Protein AF-A0A4R4L2J6-F1 (afdb_monomer_lite)

Foldseek 3Di:
DDDDDDDDDDDDDDDDDDDDDDDDDDDDDDDDDDDDDPDPDDDCVVVLVVVLVVVLVVCQVQLQQDPDLVSLLVVCVVVVQFQVNVVSSVANTSSRSSVVSNVPHHHDHDDPPPDPPPPPDPVVVVVVVCCVVCVVVVVCVVCVVVPDDPVSVVVVVVVVVVLVVLVVVLVVVLVVCVVVVNNVVSVVSNVVSVVVVCVVVVVVVVVVVVVPD

Radius of gyration: 37.04 Å; chains: 1; bounding box: 71×70×112 Å

Sequence (213 aa):
MTASTQSTMPGTAPESLPEPATETRPTATRPDAVPDAPAPDPEPESSTAGDIEALRERMADLCASAVDPLEVTAGLEAEGINDEAARKYGHPDVFALAEDLYARTPRRPRPPGATAVPWQAVPWRHLLRGVLFGMPGLCYIVGAPMLHGRADNVLLVFSLLLSWMMSQGTAYLGYVWLGFGNRTAASRVLRYGLAAGLLVVVPVTVAAGVASG

Structure (mmCIF, N/CA/C/O backbone):
data_AF-A0A4R4L2J6-F1
#
_entry.id   AF-A0A4R4L2J6-F1
#
loop_
_atom_site.group_PDB
_atom_site.id
_atom_site.type_symbol
_atom_site.label_atom_id
_atom_site.label_alt_id
_atom_site.label_comp_id
_atom_site.label_asym_id
_atom_site.label_entity_id
_atom_site.label_seq_id
_atom_site.pdbx_PDB_ins_code
_atom_site.Cartn_x
_atom_site.Cartn_y
_atom_site.Cartn_z
_atom_site.occupancy
_atom_site.B_iso_or_equiv
_atom_site.auth_seq_id
_atom_site.auth_comp_id
_atom_site.auth_asym_id
_atom_site.auth_atom_id
_atom_site.pdbx_PDB_model_num
ATOM 1 N N . MET A 1 1 ? -17.461 -52.187 -14.411 1.00 45.25 1 MET A N 1
ATOM 2 C CA . MET A 1 1 ? -17.225 -53.101 -13.277 1.00 45.25 1 MET A CA 1
ATOM 3 C C . MET A 1 1 ? -16.055 -52.534 -12.485 1.00 45.25 1 MET A C 1
ATOM 5 O O . MET A 1 1 ? -14.917 -52.863 -12.767 1.00 45.25 1 MET A O 1
ATOM 9 N N . THR A 1 2 ? -16.333 -51.595 -11.584 1.00 44.94 2 THR A N 1
ATOM 10 C CA . THR A 1 2 ? -15.386 -51.047 -10.601 1.00 44.94 2 THR A CA 1
ATOM 11 C C . THR A 1 2 ? -16.224 -50.653 -9.390 1.00 44.94 2 THR A C 1
ATOM 13 O O . THR A 1 2 ? -17.248 -49.986 -9.524 1.00 44.94 2 THR A O 1
ATOM 16 N N . ALA A 1 3 ? -15.863 -51.231 -8.250 1.00 42.31 3 ALA A N 1
ATOM 17 C CA . ALA A 1 3 ? -16.681 -51.329 -7.055 1.00 42.31 3 ALA A CA 1
ATOM 18 C C . ALA A 1 3 ? -16.604 -50.072 -6.180 1.00 42.31 3 ALA A C 1
ATOM 20 O O . ALA A 1 3 ? -15.553 -49.448 -6.049 1.00 42.31 3 ALA A O 1
ATOM 21 N N . SER A 1 4 ? -17.745 -49.766 -5.565 1.00 45.56 4 SER A N 1
ATOM 22 C CA . SER A 1 4 ? -17.920 -48.893 -4.410 1.00 45.56 4 SER A CA 1
ATOM 23 C C . SER A 1 4 ? -17.098 -49.367 -3.212 1.00 45.56 4 SER A C 1
ATOM 25 O O . SER A 1 4 ? -17.144 -50.550 -2.881 1.00 45.56 4 SER A O 1
ATOM 27 N N . THR A 1 5 ? -16.497 -48.431 -2.478 1.00 51.41 5 THR A N 1
ATOM 28 C CA . THR A 1 5 ? -16.201 -48.627 -1.052 1.00 51.41 5 THR A CA 1
ATOM 29 C C . THR A 1 5 ? -16.681 -47.398 -0.293 1.00 51.41 5 THR A C 1
ATOM 31 O O . THR A 1 5 ? -16.040 -46.351 -0.275 1.00 51.41 5 THR A O 1
ATOM 34 N N . GLN A 1 6 ? -17.872 -47.537 0.280 1.00 45.78 6 GLN A N 1
ATOM 35 C CA . GLN A 1 6 ? -18.498 -46.608 1.207 1.00 45.78 6 GLN A CA 1
ATOM 36 C C . GLN A 1 6 ? -18.032 -47.025 2.609 1.00 45.78 6 GLN A C 1
ATOM 38 O O . GLN A 1 6 ? -18.273 -48.158 3.020 1.00 45.78 6 GLN A O 1
ATOM 43 N N . SER A 1 7 ? -17.297 -46.156 3.304 1.00 50.56 7 SER A N 1
ATOM 44 C CA . SER A 1 7 ? -16.847 -46.414 4.675 1.00 50.56 7 SER A CA 1
ATOM 45 C C . SER A 1 7 ? -17.904 -45.900 5.649 1.00 50.56 7 SER A C 1
ATOM 47 O O . SER A 1 7 ? -18.044 -44.697 5.864 1.00 50.56 7 SER A O 1
ATOM 49 N N . THR A 1 8 ? -18.687 -46.837 6.173 1.00 44.34 8 THR A N 1
ATOM 50 C CA . THR A 1 8 ? -19.622 -46.685 7.290 1.00 44.34 8 THR A CA 1
ATOM 51 C C . THR A 1 8 ? -18.905 -47.087 8.568 1.00 44.34 8 THR A C 1
ATOM 53 O O . THR A 1 8 ? -18.359 -48.182 8.607 1.00 44.34 8 THR A O 1
ATOM 56 N N . MET A 1 9 ? -18.964 -46.259 9.611 1.00 49.22 9 MET A N 1
ATOM 57 C CA . MET A 1 9 ? -18.795 -46.660 11.014 1.00 49.22 9 MET A CA 1
ATOM 58 C C . MET A 1 9 ? -19.391 -45.567 11.929 1.00 49.22 9 MET A C 1
ATOM 60 O O . MET A 1 9 ? -19.601 -44.447 11.464 1.00 49.22 9 MET A O 1
ATOM 64 N N . PRO A 1 10 ? -19.803 -45.901 13.164 1.00 48.97 10 PRO A N 1
ATOM 65 C CA . PRO A 1 10 ? -21.210 -45.865 13.549 1.00 48.97 10 PRO A CA 1
ATOM 66 C C . PRO A 1 10 ? -21.555 -44.734 14.521 1.00 48.97 10 PRO A C 1
ATOM 68 O O . PRO A 1 10 ? -20.694 -44.155 15.179 1.00 48.97 10 PRO A O 1
ATOM 71 N N . GLY A 1 11 ? -22.856 -44.458 14.617 1.00 41.62 11 GLY A N 1
ATOM 72 C CA . GLY A 1 11 ? -23.416 -43.572 15.623 1.00 41.62 11 GLY A CA 1
ATOM 73 C C . GLY A 1 11 ? -23.335 -44.148 17.033 1.00 41.62 11 GLY A C 1
ATOM 74 O O . GLY A 1 11 ? -23.512 -45.347 17.240 1.00 41.62 11 GLY A O 1
ATOM 75 N N . THR A 1 12 ? -23.175 -43.241 17.990 1.00 44.66 12 THR A N 1
ATOM 76 C CA . THR A 1 12 ? -23.574 -43.449 19.379 1.00 44.66 12 THR A CA 1
ATOM 77 C C . THR A 1 12 ? -24.407 -42.236 19.776 1.00 44.66 12 THR A C 1
ATOM 79 O O . THR A 1 12 ? -23.936 -41.100 19.756 1.00 44.66 12 THR A O 1
ATOM 82 N N . ALA A 1 13 ? -25.689 -42.499 20.009 1.00 49.62 13 ALA A N 1
ATOM 83 C CA . ALA A 1 13 ? -26.706 -41.561 20.460 1.00 49.62 13 ALA A CA 1
ATOM 84 C C . ALA A 1 13 ? -26.440 -41.111 21.919 1.00 49.62 13 ALA A C 1
ATOM 86 O O . ALA A 1 13 ? -25.643 -41.749 22.610 1.00 49.62 13 ALA A O 1
ATOM 87 N N . PRO A 1 14 ? -27.075 -40.020 22.388 1.00 47.50 14 PRO A N 1
ATOM 88 C CA . PRO A 1 14 ? -26.774 -39.397 23.671 1.00 47.50 14 PRO A CA 1
ATOM 89 C C . PRO A 1 14 ? -27.367 -40.200 24.833 1.00 47.50 14 PRO A C 1
ATOM 91 O O . PRO A 1 14 ? -28.533 -40.593 24.800 1.00 47.50 14 PRO A O 1
ATOM 94 N N . GLU A 1 15 ? -26.566 -40.418 25.873 1.00 43.00 15 GLU A N 1
ATOM 95 C CA . GLU A 1 15 ? -27.021 -41.020 27.123 1.00 43.00 15 GLU A CA 1
ATOM 96 C C . GLU A 1 15 ? -27.790 -39.972 27.934 1.00 43.00 15 GLU A C 1
ATOM 98 O O . GLU A 1 15 ? -27.238 -39.009 28.464 1.00 43.00 15 GLU A O 1
ATOM 103 N N . SER A 1 16 ? -29.105 -40.143 27.950 1.00 45.81 16 SER A N 1
ATOM 104 C CA . SER A 1 16 ? -30.061 -39.417 28.773 1.00 45.81 16 SER A CA 1
ATOM 105 C C . SER A 1 16 ? -30.558 -40.307 29.911 1.00 45.81 16 SER A C 1
ATOM 107 O O . SER A 1 16 ? -30.848 -41.474 29.644 1.00 45.81 16 SER A O 1
ATOM 109 N N . LEU A 1 17 ? -30.791 -39.676 31.078 1.00 45.62 17 LEU A N 1
ATOM 110 C CA . LEU A 1 17 ? -31.629 -40.042 32.250 1.00 45.62 17 LEU A CA 1
ATOM 111 C C . LEU A 1 17 ? -30.823 -40.283 33.548 1.00 45.62 17 LEU A C 1
ATOM 113 O O . LEU A 1 17 ? -29.724 -40.820 33.464 1.00 45.62 17 LEU A O 1
ATOM 117 N N . PRO A 1 18 ? -31.386 -40.060 34.759 1.00 49.03 18 PRO A N 1
ATOM 118 C CA . PRO A 1 18 ? -32.531 -39.218 35.153 1.00 49.03 18 PRO A CA 1
ATOM 119 C C . PRO A 1 18 ? -32.265 -38.336 36.410 1.00 49.03 18 PRO A C 1
ATOM 121 O O . PRO A 1 18 ? -31.582 -38.748 37.343 1.00 49.03 18 PRO A O 1
ATOM 124 N N . GLU A 1 19 ? -32.906 -37.164 36.505 1.00 53.25 19 GLU A N 1
ATOM 125 C CA . GLU A 1 19 ? -33.389 -36.658 37.809 1.00 53.25 19 GLU A CA 1
ATOM 126 C C . GLU A 1 19 ? -34.595 -37.517 38.219 1.00 53.25 19 GLU A C 1
ATOM 128 O O . GLU A 1 19 ? -35.425 -37.810 37.348 1.00 53.25 19 GLU A O 1
ATOM 133 N N . PRO A 1 20 ? -34.730 -37.958 39.489 1.00 47.00 20 PRO A N 1
ATOM 134 C CA . PRO A 1 20 ? -35.387 -37.094 40.482 1.00 47.00 20 PRO A CA 1
ATOM 135 C C . PRO A 1 20 ? -35.020 -37.374 41.958 1.00 47.00 20 PRO A C 1
ATOM 137 O O . PRO A 1 20 ? -34.787 -38.511 42.351 1.00 47.00 20 PRO A O 1
ATOM 140 N N . ALA A 1 21 ? -35.121 -36.357 42.815 1.00 42.22 21 ALA A N 1
ATOM 141 C CA . ALA A 1 21 ? -35.698 -36.515 44.157 1.00 42.22 21 ALA A CA 1
ATOM 142 C C . ALA A 1 21 ? -35.959 -35.138 44.774 1.00 42.22 21 ALA A C 1
ATOM 144 O O . ALA A 1 21 ? -35.104 -34.517 45.399 1.00 42.22 21 ALA A O 1
ATOM 145 N N . THR A 1 22 ? -37.189 -34.666 44.594 1.00 43.75 22 THR A N 1
ATOM 146 C CA . THR A 1 22 ? -37.800 -33.676 45.473 1.00 43.75 22 THR A CA 1
ATOM 147 C C . THR A 1 22 ? -37.902 -34.291 46.867 1.00 43.75 22 THR A C 1
ATOM 149 O O . THR A 1 22 ? -38.782 -35.115 47.101 1.00 43.75 22 THR A O 1
ATOM 152 N N . GLU A 1 23 ? -37.027 -33.898 47.791 1.00 41.41 23 GLU A N 1
ATOM 153 C CA . GLU A 1 23 ? -37.173 -34.248 49.203 1.00 41.41 23 GLU A CA 1
ATOM 154 C C . GLU A 1 23 ? -37.460 -32.998 50.044 1.00 41.41 23 GLU A C 1
ATOM 156 O O . GLU A 1 23 ? -36.618 -32.158 50.342 1.00 41.41 23 GLU A O 1
ATOM 161 N N . THR A 1 24 ? -38.756 -32.872 50.309 1.00 40.44 24 THR A N 1
ATOM 162 C CA . THR A 1 24 ? -39.444 -32.334 51.482 1.00 40.44 24 THR A CA 1
ATOM 163 C C . THR A 1 24 ? -38.608 -31.635 52.563 1.00 40.44 24 THR A C 1
ATOM 165 O O . THR A 1 24 ? -37.859 -32.240 53.321 1.00 40.44 24 THR A O 1
ATOM 168 N N . ARG A 1 25 ? -38.904 -30.343 52.731 1.00 39.41 25 ARG A N 1
ATOM 169 C CA . ARG A 1 25 ? -38.651 -29.512 53.917 1.00 39.41 25 ARG A CA 1
ATOM 170 C C . ARG A 1 25 ? -39.209 -30.149 55.205 1.00 39.41 25 ARG A C 1
ATOM 172 O O . ARG A 1 25 ? -40.392 -30.490 55.231 1.00 39.41 25 ARG A O 1
ATOM 179 N N . PRO A 1 26 ? -38.452 -30.091 56.314 1.00 45.19 26 PRO A N 1
ATOM 180 C CA . PRO A 1 26 ? -39.039 -29.784 57.618 1.00 45.19 26 PRO A CA 1
ATOM 181 C C . PRO A 1 26 ? -38.509 -28.451 58.163 1.00 45.19 26 PRO A C 1
ATOM 183 O O . PRO A 1 26 ? -37.310 -28.216 58.284 1.00 45.19 26 PRO A O 1
ATOM 186 N N . THR A 1 27 ? -39.445 -27.572 58.508 1.00 42.84 27 THR A N 1
ATOM 187 C CA . THR A 1 27 ? -39.232 -26.373 59.321 1.00 42.84 27 THR A CA 1
ATOM 188 C C . THR A 1 27 ? -38.876 -26.786 60.748 1.00 42.84 27 THR A C 1
ATOM 190 O O . THR A 1 27 ? -39.695 -27.428 61.400 1.00 42.84 27 THR A O 1
ATOM 193 N N . ALA A 1 28 ? -37.718 -26.365 61.262 1.00 41.25 28 ALA A N 1
ATOM 194 C CA . ALA A 1 28 ? -37.475 -26.301 62.703 1.00 41.25 28 ALA A CA 1
ATOM 195 C C . ALA A 1 28 ? -36.404 -25.254 63.067 1.00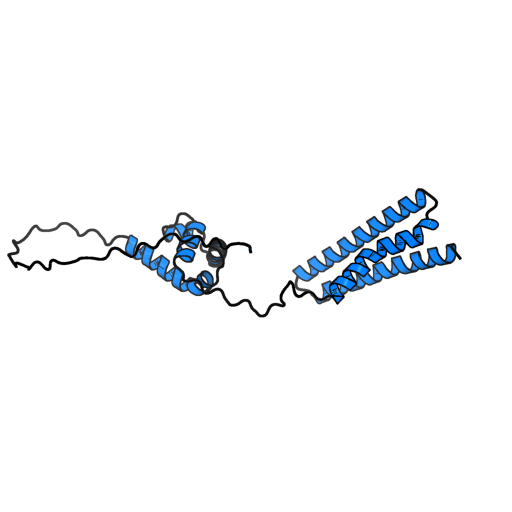 41.25 28 ALA A C 1
ATOM 197 O O . ALA A 1 28 ? -35.227 -25.403 62.766 1.00 41.25 28 ALA A O 1
ATOM 198 N N . THR A 1 29 ? -36.890 -24.210 63.740 1.00 36.19 29 THR A N 1
ATOM 199 C CA . THR A 1 29 ? -36.307 -23.548 64.918 1.00 36.19 29 THR A CA 1
ATOM 200 C C . THR A 1 29 ? -34.930 -22.885 64.804 1.00 36.19 29 THR A C 1
ATOM 202 O O . THR A 1 29 ? -33.884 -23.508 64.928 1.00 36.19 29 THR A O 1
ATOM 205 N N . ARG A 1 30 ? -34.985 -21.551 64.723 1.00 40.53 30 ARG A N 1
ATOM 206 C CA . ARG A 1 30 ? -33.941 -20.588 65.098 1.00 40.53 30 ARG A CA 1
ATOM 207 C C . ARG A 1 30 ? -33.618 -20.694 66.600 1.00 40.53 30 ARG A C 1
ATOM 209 O O . ARG A 1 30 ? -34.544 -20.557 67.399 1.00 40.53 30 ARG A O 1
ATOM 216 N N . PRO A 1 31 ? -32.342 -20.836 66.989 1.00 53.16 31 PRO A N 1
ATOM 217 C CA . PRO A 1 31 ? -31.838 -20.357 68.268 1.00 53.16 31 PRO A CA 1
ATOM 218 C C . PRO A 1 31 ? -31.151 -19.001 68.071 1.00 53.16 31 PRO A C 1
ATOM 220 O O . PRO A 1 31 ? -30.439 -18.774 67.092 1.00 53.16 31 PRO A O 1
ATOM 223 N N . ASP A 1 32 ? -31.410 -18.091 68.997 1.00 41.31 32 ASP A N 1
ATOM 224 C CA . ASP A 1 32 ? -30.931 -16.719 68.978 1.00 41.31 32 ASP A CA 1
ATOM 225 C C . ASP A 1 32 ? -29.421 -16.570 69.249 1.00 41.31 32 ASP A C 1
ATOM 227 O O . ASP A 1 32 ? -28.843 -17.257 70.085 1.00 41.31 32 ASP A O 1
ATOM 231 N N . ALA A 1 33 ? -28.858 -15.572 68.557 1.00 40.00 33 ALA A N 1
ATOM 232 C CA . ALA A 1 33 ? -27.775 -14.664 68.946 1.00 40.00 33 ALA A CA 1
ATOM 233 C C . ALA A 1 33 ? -26.355 -15.210 69.227 1.00 40.00 33 ALA A C 1
ATOM 235 O O . ALA A 1 33 ? -26.023 -15.626 70.333 1.00 40.00 33 ALA A O 1
ATOM 236 N N . VAL A 1 34 ? -25.455 -14.952 68.268 1.00 50.41 34 VAL A N 1
ATOM 237 C CA . VAL A 1 34 ? -24.102 -14.442 68.558 1.00 50.41 34 VAL A CA 1
ATOM 238 C C . VAL A 1 34 ? -24.030 -13.013 67.991 1.00 50.41 34 VAL A C 1
ATOM 240 O O . VAL A 1 34 ? -24.344 -12.839 66.811 1.00 50.41 34 VAL A O 1
ATOM 243 N N . PRO A 1 35 ? -23.693 -11.983 68.789 1.00 54.50 35 PRO A N 1
ATOM 244 C CA . PRO A 1 35 ? -23.537 -10.618 68.299 1.00 54.50 35 PRO A CA 1
ATOM 245 C C . PRO A 1 35 ? -22.208 -10.432 67.556 1.00 54.50 35 PRO A C 1
ATOM 247 O O . PRO A 1 35 ? -21.157 -10.814 68.062 1.00 54.50 35 PRO A O 1
ATOM 250 N N . ASP A 1 36 ? -22.305 -9.765 66.407 1.00 54.66 36 ASP A N 1
ATOM 251 C CA . ASP A 1 36 ? -21.287 -8.897 65.804 1.00 54.66 36 ASP A CA 1
ATOM 252 C C . ASP A 1 36 ? -19.968 -9.553 65.346 1.00 54.66 36 ASP A C 1
ATOM 254 O O . ASP A 1 36 ? -18.911 -9.428 65.962 1.00 54.66 36 ASP A O 1
ATOM 258 N N . ALA A 1 37 ? -20.024 -10.203 64.181 1.00 52.28 37 ALA A N 1
ATOM 259 C CA . ALA A 1 37 ? -18.889 -10.216 63.264 1.00 52.28 37 ALA A CA 1
ATOM 260 C C . ALA A 1 37 ? -19.205 -9.208 62.144 1.00 52.28 37 ALA A C 1
ATOM 262 O O . ALA A 1 37 ? -20.280 -9.323 61.545 1.00 52.28 37 ALA A O 1
ATOM 263 N N . PRO A 1 38 ? -18.329 -8.227 61.854 1.00 57.09 38 PRO A N 1
ATOM 264 C CA . PRO A 1 38 ? -18.535 -7.335 60.724 1.00 57.09 38 PRO A CA 1
ATOM 265 C C . PRO A 1 38 ? -18.651 -8.175 59.451 1.00 57.09 38 PRO A C 1
ATOM 267 O O . PRO A 1 38 ? -17.827 -9.058 59.197 1.00 57.09 38 PRO A O 1
ATOM 270 N N . ALA A 1 39 ? -19.718 -7.934 58.690 1.00 59.53 39 ALA A N 1
ATOM 271 C CA . ALA A 1 39 ? -19.896 -8.532 57.379 1.00 59.53 39 ALA A CA 1
ATOM 272 C C . ALA A 1 39 ? -18.650 -8.228 56.525 1.00 59.53 39 ALA A C 1
ATOM 274 O O . ALA A 1 39 ? -18.169 -7.094 56.574 1.00 59.53 39 ALA A O 1
ATOM 275 N N . PRO A 1 40 ? -18.107 -9.203 55.775 1.00 61.50 40 PRO A N 1
ATOM 276 C CA . PRO A 1 40 ? -17.066 -8.907 54.803 1.00 61.50 40 PRO A CA 1
ATOM 277 C C . PRO A 1 40 ? -17.605 -7.855 53.829 1.00 61.50 40 PRO A C 1
ATOM 279 O O . PRO A 1 40 ? -18.729 -7.983 53.334 1.00 61.50 40 PRO A O 1
ATOM 282 N N . ASP A 1 41 ? -16.824 -6.795 53.614 1.00 59.28 41 ASP A N 1
ATOM 283 C CA . ASP A 1 41 ? -17.130 -5.763 52.627 1.00 59.28 41 ASP A CA 1
ATOM 284 C C . ASP A 1 41 ? -17.434 -6.421 51.266 1.00 59.28 41 ASP A C 1
ATOM 286 O O . ASP A 1 41 ? -16.785 -7.411 50.913 1.00 59.28 41 ASP A O 1
ATOM 290 N N . PRO A 1 42 ? -18.413 -5.914 50.492 1.00 57.59 42 PRO A N 1
ATOM 291 C CA . PRO A 1 42 ? -18.697 -6.441 49.165 1.00 57.59 42 PRO A CA 1
ATOM 292 C C . PRO A 1 42 ? -17.427 -6.391 48.310 1.00 57.59 42 PRO A C 1
ATOM 294 O O . PRO A 1 42 ? -16.792 -5.348 48.155 1.00 57.59 42 PRO A O 1
ATOM 297 N N . GLU A 1 43 ? -17.053 -7.556 47.795 1.00 54.94 43 GLU A N 1
ATOM 298 C CA . GLU A 1 43 ? -15.791 -7.800 47.111 1.00 54.94 43 GLU A CA 1
ATOM 299 C C . GLU A 1 43 ? -15.604 -6.898 45.864 1.00 54.94 43 GLU A C 1
ATOM 301 O O . GLU A 1 43 ? -16.555 -6.686 45.095 1.00 54.94 43 GLU A O 1
ATOM 306 N N . PRO A 1 44 ? -14.371 -6.415 45.598 1.00 60.16 44 PRO A N 1
ATOM 307 C CA . PRO A 1 44 ? -14.024 -5.570 44.441 1.00 60.16 44 PRO A CA 1
ATOM 308 C C . PRO A 1 44 ? -14.195 -6.258 43.069 1.00 60.16 44 PRO A C 1
ATOM 310 O O . PRO A 1 44 ? -14.082 -5.620 42.018 1.00 60.16 44 PRO A O 1
ATOM 313 N N . GLU A 1 45 ? -14.485 -7.559 43.055 1.00 60.69 45 GLU A N 1
ATOM 314 C CA . GLU A 1 45 ? -14.769 -8.330 41.841 1.00 60.69 45 GLU A CA 1
ATOM 315 C C . GLU A 1 45 ? -16.030 -7.817 41.128 1.00 60.69 45 GLU A C 1
ATOM 317 O O . GLU A 1 45 ? -16.071 -7.725 39.900 1.00 60.69 45 GLU A O 1
ATOM 322 N N . SER A 1 46 ? -17.042 -7.405 41.900 1.00 67.12 46 SER A N 1
ATOM 323 C CA . SER A 1 46 ? -18.324 -6.937 41.362 1.00 67.12 46 SER A CA 1
ATOM 324 C C . SER A 1 46 ? -18.218 -5.597 40.625 1.00 67.12 46 SER A C 1
ATOM 326 O O . SER A 1 46 ? -18.869 -5.411 39.595 1.00 67.12 46 SER A O 1
ATOM 328 N N . SER A 1 47 ? -17.367 -4.681 41.101 1.00 76.56 47 SER A N 1
ATOM 329 C CA . SER A 1 47 ? -17.149 -3.379 40.460 1.00 76.56 47 SER A CA 1
ATOM 330 C C . SER A 1 47 ? -16.325 -3.509 39.185 1.00 76.56 47 SER A C 1
ATOM 332 O O . SER A 1 47 ? -16.705 -2.965 38.154 1.00 76.56 47 SER A O 1
ATOM 334 N N . THR A 1 48 ? -15.250 -4.301 39.223 1.00 81.88 48 THR A N 1
ATOM 335 C CA . THR A 1 48 ? -14.355 -4.490 38.071 1.00 81.88 48 THR A CA 1
ATOM 336 C C . THR A 1 48 ? -15.081 -5.183 36.918 1.00 81.88 48 THR A C 1
ATOM 338 O O . THR A 1 48 ? -14.974 -4.763 35.767 1.00 81.88 48 THR A O 1
ATOM 341 N N . ALA A 1 49 ? -15.892 -6.204 37.219 1.00 81.12 49 ALA A N 1
ATOM 342 C CA . ALA A 1 49 ? -16.731 -6.860 36.221 1.00 81.12 49 ALA A CA 1
ATOM 343 C C . ALA A 1 49 ? -17.746 -5.891 35.584 1.00 81.12 49 ALA A C 1
ATOM 345 O O . ALA A 1 49 ? -17.974 -5.951 34.375 1.00 81.12 49 ALA A O 1
ATOM 346 N N . GLY A 1 50 ? -18.321 -4.977 36.376 1.00 85.06 50 GLY A N 1
ATOM 347 C CA . GLY A 1 50 ? -19.203 -3.917 35.880 1.00 85.06 50 GLY A CA 1
ATOM 348 C C . GLY A 1 50 ? -18.484 -2.911 34.975 1.00 85.06 50 GLY A C 1
ATOM 349 O O . GLY A 1 50 ? -19.012 -2.544 33.926 1.00 85.06 50 GLY A O 1
ATOM 350 N N . ASP A 1 51 ? -17.260 -2.523 35.331 1.00 90.25 51 ASP A N 1
ATOM 351 C CA . ASP A 1 51 ? -16.443 -1.587 34.552 1.00 90.25 51 ASP A CA 1
ATOM 352 C C . ASP A 1 51 ? -16.016 -2.176 33.196 1.00 90.25 51 ASP A C 1
ATOM 354 O O . ASP A 1 51 ? -16.033 -1.475 32.180 1.00 90.25 51 ASP A O 1
ATOM 358 N N . ILE A 1 52 ? -15.681 -3.473 33.151 1.00 91.88 52 ILE A N 1
ATOM 359 C CA . ILE A 1 52 ? -15.380 -4.187 31.897 1.00 91.88 52 ILE A CA 1
ATOM 360 C C . ILE A 1 52 ? -16.624 -4.262 31.012 1.00 91.88 52 ILE A C 1
ATOM 362 O O . ILE A 1 52 ? -16.536 -4.059 29.803 1.00 91.88 52 ILE A O 1
ATOM 366 N N . GLU A 1 53 ? -17.789 -4.543 31.590 1.00 92.06 53 GLU A N 1
ATOM 367 C CA . GLU A 1 53 ? -19.037 -4.637 30.835 1.00 92.06 53 GLU A CA 1
ATOM 368 C C . GLU A 1 53 ? -19.443 -3.276 30.244 1.00 92.06 53 GLU A C 1
ATOM 370 O O . GLU A 1 53 ? -19.796 -3.197 29.066 1.00 92.06 53 GLU A O 1
ATOM 375 N N . ALA A 1 54 ? -19.280 -2.190 31.004 1.00 92.00 54 ALA A N 1
ATOM 376 C CA . ALA A 1 54 ? -19.475 -0.829 30.506 1.00 92.00 54 ALA A CA 1
ATOM 377 C C . ALA A 1 54 ? -18.483 -0.473 29.382 1.00 92.00 54 ALA A C 1
ATOM 379 O O . ALA A 1 54 ? -18.858 0.146 28.380 1.00 92.00 54 ALA A O 1
ATOM 380 N N . LEU A 1 55 ? -17.217 -0.892 29.507 1.00 93.56 55 LEU A N 1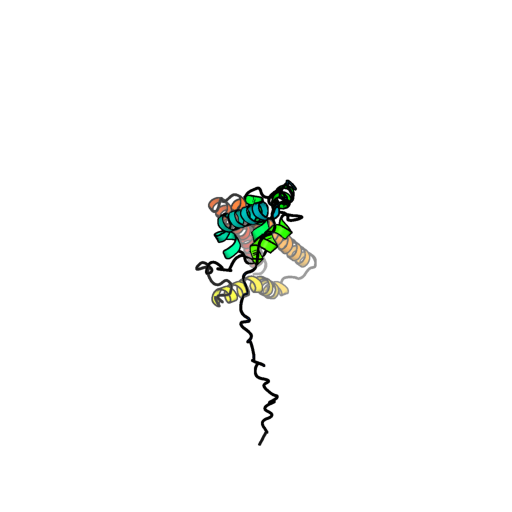
ATOM 381 C CA . LEU A 1 55 ? -16.220 -0.728 28.448 1.00 93.56 55 LEU A CA 1
ATOM 382 C C . LEU A 1 55 ? -16.600 -1.525 27.191 1.00 93.56 55 LEU A C 1
ATOM 384 O O . LEU A 1 55 ? -16.501 -1.006 26.077 1.00 93.56 55 LEU A O 1
ATOM 388 N N . ARG A 1 56 ? -17.077 -2.760 27.365 1.00 93.44 56 ARG A N 1
ATOM 389 C CA . ARG A 1 56 ? -17.540 -3.625 26.277 1.00 93.44 56 ARG A CA 1
ATOM 390 C C . ARG A 1 56 ? -18.714 -3.006 25.533 1.00 93.44 56 ARG A C 1
ATOM 392 O O . ARG A 1 56 ? -18.727 -3.049 24.308 1.00 93.44 56 ARG A O 1
ATOM 399 N N . GLU A 1 57 ? -19.672 -2.413 26.241 1.00 93.38 57 GLU A N 1
ATOM 400 C CA . GLU A 1 57 ? -20.803 -1.716 25.623 1.00 93.38 57 GLU A CA 1
ATOM 401 C C . GLU A 1 57 ? -20.336 -0.486 24.830 1.00 93.38 57 GLU A C 1
ATOM 403 O O . GLU A 1 57 ? -20.719 -0.312 23.673 1.00 93.38 57 GLU A O 1
ATOM 408 N N . ARG A 1 58 ? -19.423 0.317 25.396 1.00 93.62 58 ARG A N 1
ATOM 409 C CA . ARG A 1 58 ? -18.837 1.486 24.717 1.00 93.62 58 ARG A CA 1
ATOM 410 C C . ARG A 1 58 ? -18.065 1.108 23.449 1.00 93.62 58 ARG A C 1
ATOM 412 O O . ARG A 1 58 ? -18.105 1.846 22.468 1.00 93.62 58 ARG A O 1
ATOM 419 N N . MET A 1 59 ? -17.363 -0.024 23.467 1.00 93.50 59 MET A N 1
ATOM 420 C CA . MET A 1 59 ? -16.545 -0.510 22.349 1.00 93.50 59 MET A CA 1
ATOM 421 C C . MET A 1 59 ? -17.247 -1.579 21.499 1.00 93.50 59 MET A C 1
ATOM 423 O O . MET A 1 59 ? -16.597 -2.202 20.656 1.00 93.50 59 MET A O 1
ATOM 427 N N . ALA A 1 60 ? -18.554 -1.795 21.687 1.00 91.44 60 ALA A N 1
ATOM 428 C CA . ALA A 1 60 ? -19.283 -2.921 21.102 1.00 91.44 60 ALA A CA 1
ATOM 429 C C . ALA A 1 60 ? -19.208 -2.943 19.572 1.00 91.44 60 ALA A C 1
ATOM 431 O O . ALA A 1 60 ? -18.974 -3.999 18.988 1.00 91.44 60 ALA A O 1
ATOM 432 N N . ASP A 1 61 ? -19.351 -1.786 18.922 1.00 91.75 61 ASP A N 1
ATOM 433 C CA . ASP A 1 61 ? -19.288 -1.682 17.461 1.00 91.75 61 ASP A CA 1
ATOM 434 C C . ASP A 1 61 ? -17.899 -2.047 16.921 1.00 91.75 61 ASP A C 1
ATOM 436 O O . ASP A 1 61 ? -17.786 -2.793 15.944 1.00 91.75 61 ASP A O 1
ATOM 440 N N . LEU A 1 62 ? -16.839 -1.566 17.581 1.00 92.75 62 LEU A N 1
ATOM 441 C CA . LEU A 1 62 ? -15.461 -1.872 17.209 1.00 92.75 62 LEU A CA 1
ATOM 442 C C . LEU A 1 62 ? -15.177 -3.362 17.409 1.00 92.75 62 LEU A C 1
ATOM 444 O O . LEU A 1 62 ? -14.807 -4.037 16.451 1.00 92.75 62 LEU A O 1
ATOM 448 N N . CYS A 1 63 ? -15.455 -3.892 18.603 1.00 94.00 63 CYS A N 1
ATOM 449 C CA . CYS A 1 63 ? -15.232 -5.298 18.943 1.00 94.00 63 CYS A CA 1
ATOM 450 C C . CYS A 1 63 ? -16.055 -6.254 18.065 1.00 94.00 63 CYS A C 1
ATOM 452 O O . CYS A 1 63 ? -15.572 -7.319 17.693 1.00 94.00 63 CYS A O 1
ATOM 454 N N . ALA A 1 64 ? -17.285 -5.884 17.696 1.00 93.62 64 ALA A N 1
ATOM 455 C CA . ALA A 1 64 ? -18.125 -6.699 16.823 1.00 93.62 64 ALA A CA 1
ATOM 456 C C . ALA A 1 64 ? -17.621 -6.718 15.372 1.00 93.62 64 ALA A C 1
ATOM 458 O O . ALA A 1 64 ? -17.834 -7.712 14.672 1.00 93.62 64 ALA A O 1
ATOM 459 N N . SER A 1 65 ? -16.985 -5.634 14.917 1.00 92.25 65 SER A N 1
ATOM 460 C CA . SER A 1 65 ? -16.430 -5.523 13.565 1.00 92.25 65 SER A CA 1
ATOM 461 C C . SER A 1 65 ? -15.011 -6.076 13.425 1.00 92.25 65 SER A C 1
ATOM 463 O O . SER A 1 65 ? -14.634 -6.440 12.310 1.00 92.25 65 SER A O 1
ATOM 465 N N . ALA A 1 66 ? -14.269 -6.144 14.534 1.00 93.19 66 ALA A N 1
ATOM 466 C CA . ALA A 1 66 ? -12.872 -6.541 14.569 1.00 93.19 66 ALA A CA 1
ATOM 467 C C . ALA A 1 66 ? -12.675 -7.971 14.058 1.00 93.19 66 ALA A C 1
ATOM 469 O O . ALA A 1 66 ? -13.413 -8.898 14.414 1.00 93.19 66 ALA A O 1
ATOM 470 N N . VAL A 1 67 ? -11.658 -8.152 13.222 1.00 92.69 67 VAL A N 1
ATOM 471 C CA . VAL A 1 67 ? -11.288 -9.462 12.677 1.00 92.69 67 VAL A CA 1
ATOM 472 C C . VAL A 1 67 ? -10.386 -10.211 13.653 1.00 92.69 67 VAL A C 1
ATOM 474 O O . VAL A 1 67 ? -10.500 -11.433 13.768 1.00 92.69 67 VAL A O 1
ATOM 477 N N . ASP A 1 68 ? -9.564 -9.489 14.411 1.00 93.81 68 ASP A N 1
ATOM 478 C CA . ASP A 1 68 ? -8.619 -10.039 15.377 1.00 93.81 68 ASP A CA 1
ATOM 479 C C . ASP A 1 68 ? -8.518 -9.179 16.659 1.00 93.81 68 ASP A C 1
ATOM 481 O O . ASP A 1 68 ? -8.943 -8.020 16.665 1.00 93.81 68 ASP A O 1
ATOM 485 N N . PRO A 1 69 ? -7.970 -9.726 17.762 1.00 95.25 69 PRO A N 1
ATOM 486 C CA . PRO A 1 69 ? -7.793 -8.980 19.008 1.00 95.25 69 PRO A CA 1
ATOM 487 C C . PRO A 1 69 ? -6.855 -7.769 18.906 1.00 95.25 69 PRO A C 1
ATOM 489 O O . PRO A 1 69 ? -7.028 -6.820 19.662 1.00 95.25 69 PRO A O 1
ATOM 492 N N . LEU A 1 70 ? -5.887 -7.751 17.983 1.00 96.69 70 LEU A N 1
ATOM 493 C CA . LEU A 1 70 ? -4.961 -6.621 17.834 1.00 96.69 70 LEU A CA 1
ATOM 494 C C . LEU A 1 70 ? -5.668 -5.390 17.258 1.00 96.69 70 LEU A C 1
ATOM 496 O O . LEU A 1 70 ? -5.324 -4.266 17.617 1.00 96.69 70 LEU A O 1
ATOM 500 N N . GLU A 1 71 ? -6.690 -5.575 16.420 1.00 95.94 71 GLU A N 1
ATOM 501 C CA . GLU A 1 71 ? -7.578 -4.480 16.011 1.00 95.94 71 GLU A CA 1
ATOM 502 C C . GLU A 1 71 ? -8.335 -3.888 17.212 1.00 95.94 71 GLU A C 1
ATOM 504 O O . GLU A 1 71 ? -8.509 -2.669 17.294 1.00 95.94 71 GLU A O 1
ATOM 509 N N . VAL A 1 72 ? -8.734 -4.730 18.174 1.00 96.25 72 VAL A N 1
ATOM 510 C CA . VAL A 1 72 ? -9.338 -4.277 19.437 1.00 96.25 72 VAL A CA 1
ATOM 511 C C . VAL A 1 72 ? -8.316 -3.528 20.291 1.00 96.25 72 VAL A C 1
ATOM 513 O O . VAL A 1 72 ? -8.633 -2.445 20.778 1.00 96.25 72 VAL A O 1
ATOM 516 N N . THR A 1 73 ? -7.080 -4.023 20.401 1.00 98.00 73 THR A N 1
ATOM 517 C CA . THR A 1 73 ? -5.977 -3.311 21.067 1.00 98.00 73 THR A CA 1
ATOM 518 C C . THR A 1 73 ? -5.759 -1.925 20.467 1.00 98.00 73 THR A C 1
ATOM 520 O O . THR A 1 73 ? -5.752 -0.938 21.195 1.00 98.00 73 THR A O 1
ATOM 523 N N . ALA A 1 74 ? -5.649 -1.823 19.141 1.00 96.88 74 ALA A N 1
ATOM 524 C CA . ALA A 1 74 ? -5.454 -0.542 18.466 1.00 96.88 74 ALA A CA 1
ATOM 525 C C . ALA A 1 74 ? -6.627 0.425 18.715 1.00 96.88 74 ALA A C 1
ATOM 527 O O . ALA A 1 74 ? -6.422 1.627 18.889 1.00 96.88 74 ALA A O 1
ATOM 528 N N . GLY A 1 75 ? -7.856 -0.099 18.764 1.00 96.12 75 GLY A N 1
ATOM 529 C CA . GLY A 1 75 ? -9.045 0.664 19.138 1.00 96.12 75 GLY A CA 1
ATOM 530 C C . GLY A 1 75 ? -8.997 1.185 20.576 1.00 96.12 75 GLY A C 1
ATOM 531 O O . GLY A 1 75 ? -9.288 2.356 20.813 1.00 96.12 75 GLY A O 1
ATOM 532 N N . LEU A 1 76 ? -8.591 0.337 21.524 1.00 96.75 76 LEU A N 1
ATOM 533 C CA . LEU A 1 76 ? -8.416 0.699 22.932 1.00 96.75 76 LEU A CA 1
ATOM 534 C C . LEU A 1 76 ? -7.334 1.775 23.105 1.00 96.75 76 LEU A C 1
ATOM 536 O O . LEU A 1 76 ? -7.570 2.778 23.778 1.00 96.75 76 LEU A O 1
ATOM 540 N N . GLU A 1 77 ? -6.182 1.621 22.450 1.00 96.12 77 GLU A N 1
ATOM 541 C CA . GLU A 1 77 ? -5.082 2.589 22.511 1.00 96.12 77 GLU A CA 1
ATOM 542 C C . GLU A 1 77 ? -5.471 3.948 21.915 1.00 96.12 77 GLU A C 1
ATOM 544 O O . GLU A 1 77 ? -5.115 4.991 22.469 1.00 96.12 77 GLU A O 1
ATOM 549 N N . ALA A 1 78 ? -6.246 3.959 20.825 1.00 96.06 78 ALA A N 1
ATOM 550 C CA . ALA A 1 78 ? -6.772 5.188 20.230 1.00 96.06 78 ALA A CA 1
ATOM 551 C C . ALA A 1 78 ? -7.740 5.932 21.169 1.00 96.06 78 ALA A C 1
ATOM 553 O O . ALA A 1 78 ? -7.796 7.162 21.157 1.00 96.06 78 ALA A O 1
ATOM 554 N N . GLU A 1 79 ? -8.457 5.192 22.014 1.00 93.75 79 GLU A N 1
ATOM 555 C CA . GLU A 1 79 ? -9.304 5.713 23.094 1.00 93.75 79 GLU A CA 1
ATOM 556 C C . GLU A 1 79 ? -8.507 6.072 24.366 1.00 93.75 79 GLU A C 1
ATOM 558 O O . GLU A 1 79 ? -9.080 6.521 25.361 1.00 93.75 79 GLU A O 1
ATOM 563 N N . GLY A 1 80 ? -7.179 5.911 24.343 1.00 94.75 80 GLY A N 1
ATOM 564 C CA . GLY A 1 80 ? -6.276 6.231 25.449 1.00 94.75 80 GLY A CA 1
ATOM 565 C C . GLY A 1 80 ? -6.146 5.132 26.506 1.00 94.75 80 GLY A C 1
ATOM 566 O O . GLY A 1 80 ? -5.567 5.377 27.566 1.00 94.75 80 GLY A O 1
ATOM 567 N N . ILE A 1 81 ? -6.664 3.930 26.246 1.00 96.00 81 ILE A N 1
ATOM 568 C CA . ILE A 1 81 ? -6.528 2.772 27.132 1.00 96.00 81 ILE A CA 1
ATOM 569 C C . ILE A 1 81 ? -5.218 2.058 26.792 1.00 96.00 81 ILE A C 1
ATOM 571 O O . ILE A 1 81 ? -5.090 1.417 25.756 1.00 96.00 81 ILE A O 1
ATOM 575 N N . ASN A 1 82 ? -4.241 2.187 27.685 1.00 94.88 82 ASN A N 1
ATOM 576 C CA . ASN A 1 82 ? -2.932 1.536 27.609 1.00 94.88 82 ASN A CA 1
ATOM 577 C C . ASN A 1 82 ? -2.796 0.447 28.692 1.00 94.88 82 ASN A C 1
ATOM 579 O O . ASN A 1 82 ? -3.721 0.227 29.471 1.00 94.88 82 ASN A O 1
ATOM 583 N N . ASP A 1 83 ? -1.631 -0.195 28.803 1.00 96.12 83 ASP A N 1
ATOM 584 C CA . ASP A 1 83 ? -1.385 -1.255 29.798 1.00 96.12 83 ASP A CA 1
ATOM 585 C C . ASP A 1 83 ? -1.670 -0.831 31.245 1.00 96.12 83 ASP A C 1
ATOM 587 O O . ASP A 1 83 ? -2.106 -1.631 32.071 1.00 96.12 83 ASP A O 1
ATOM 591 N N . GLU A 1 84 ? -1.423 0.436 31.583 1.00 96.00 84 GLU A N 1
ATOM 592 C CA . GLU A 1 84 ? -1.710 0.958 32.918 1.00 96.00 84 GLU A CA 1
ATOM 593 C C . GLU A 1 84 ? -3.207 1.116 33.167 1.00 96.00 84 GLU A C 1
ATOM 595 O O . GLU A 1 84 ? -3.688 0.803 34.258 1.00 96.00 84 GLU A O 1
ATOM 600 N N . ALA A 1 85 ? -3.953 1.552 32.154 1.00 94.38 85 ALA A N 1
ATOM 601 C CA . ALA A 1 85 ? -5.405 1.557 32.202 1.00 94.38 85 ALA A CA 1
ATOM 602 C C . ALA A 1 85 ? -5.968 0.126 32.239 1.00 94.38 85 ALA A C 1
ATOM 604 O O . ALA A 1 85 ? -6.872 -0.132 33.028 1.00 94.38 85 ALA A O 1
ATOM 605 N N . ALA A 1 86 ? -5.401 -0.815 31.478 1.00 94.62 86 ALA A N 1
ATOM 606 C CA . ALA A 1 86 ? -5.839 -2.211 31.425 1.00 94.62 86 ALA A CA 1
ATOM 607 C C . ALA A 1 86 ? -5.762 -2.918 32.787 1.00 94.62 86 ALA A C 1
ATOM 609 O O . ALA A 1 86 ? -6.681 -3.649 33.158 1.00 94.62 86 ALA A O 1
ATOM 610 N N . ARG A 1 87 ? -4.740 -2.606 33.596 1.00 95.06 87 ARG A N 1
ATOM 611 C CA . ARG A 1 87 ? -4.628 -3.104 34.979 1.00 95.06 87 ARG A CA 1
ATOM 612 C C . ARG A 1 87 ? -5.781 -2.682 35.882 1.00 95.06 87 ARG A C 1
ATOM 614 O O . ARG A 1 87 ? -6.121 -3.423 36.800 1.00 95.06 87 ARG A O 1
ATOM 621 N N . LYS A 1 88 ? -6.417 -1.533 35.622 1.00 92.56 88 LYS A N 1
ATOM 622 C CA . LYS A 1 88 ? -7.616 -1.095 36.364 1.00 92.56 88 LYS A CA 1
ATOM 623 C C . LYS A 1 88 ? -8.836 -1.958 36.045 1.00 92.56 88 LYS A C 1
ATOM 625 O O . LYS A 1 88 ? -9.714 -2.082 36.884 1.00 92.56 88 LYS A O 1
ATOM 630 N N . TYR A 1 89 ? -8.844 -2.585 34.872 1.00 90.88 89 TYR A N 1
ATOM 631 C CA . TYR A 1 89 ? -9.840 -3.568 34.455 1.00 90.88 89 TYR A CA 1
ATOM 632 C C . TYR A 1 89 ? -9.459 -5.004 34.860 1.00 90.88 89 TYR A C 1
ATOM 634 O O . TYR A 1 89 ? -10.089 -5.947 34.408 1.00 90.88 89 TYR A O 1
ATOM 642 N N . GLY A 1 90 ? -8.420 -5.209 35.680 1.00 92.25 90 GLY A N 1
ATOM 643 C CA . GLY A 1 90 ? -8.008 -6.545 36.127 1.00 92.25 90 GLY A CA 1
ATOM 644 C C . GLY A 1 90 ? -7.217 -7.362 35.097 1.00 92.25 90 GLY A C 1
ATOM 645 O O . GLY A 1 90 ? -6.943 -8.536 35.340 1.00 92.25 90 GLY A O 1
ATOM 646 N N . HIS A 1 91 ? -6.804 -6.758 33.977 1.00 95.31 91 HIS A N 1
ATOM 647 C CA . HIS A 1 91 ? -5.983 -7.413 32.955 1.00 95.31 91 HIS A CA 1
ATOM 648 C C . HIS A 1 91 ? -4.511 -6.978 33.052 1.00 95.31 91 HIS A C 1
ATOM 650 O O . HIS A 1 91 ? -4.231 -5.824 33.376 1.00 95.31 91 HIS A O 1
ATOM 656 N N . PRO A 1 92 ? -3.542 -7.871 32.783 1.00 96.06 92 PRO A N 1
ATOM 657 C CA . PRO A 1 92 ? -2.118 -7.551 32.919 1.00 96.06 92 PRO A CA 1
ATOM 658 C C . PRO A 1 92 ? -1.642 -6.453 31.952 1.00 96.06 92 PRO A C 1
ATOM 660 O O . PRO A 1 92 ? -0.802 -5.630 32.329 1.00 96.06 92 PRO A O 1
ATOM 663 N N . ASP A 1 93 ? -2.194 -6.428 30.738 1.00 96.88 93 ASP A N 1
ATOM 664 C CA . ASP A 1 93 ? -1.861 -5.500 29.659 1.00 96.88 93 ASP A CA 1
ATOM 665 C C . ASP A 1 93 ? -3.079 -5.248 28.747 1.00 96.88 93 ASP A C 1
ATOM 667 O O . ASP A 1 93 ? -4.143 -5.864 28.899 1.00 96.88 93 ASP A O 1
ATOM 671 N N . VAL A 1 94 ? -2.938 -4.303 27.812 1.00 97.19 94 VAL A N 1
ATOM 672 C CA . VAL A 1 94 ? -4.005 -3.945 26.864 1.00 97.19 94 VAL A CA 1
ATOM 673 C C . VAL A 1 94 ? -4.357 -5.098 25.917 1.00 97.19 94 VAL A C 1
ATOM 675 O O . VAL A 1 94 ? -5.494 -5.187 25.457 1.00 97.19 94 VAL A O 1
ATOM 678 N N . PHE A 1 95 ? -3.418 -6.010 25.651 1.00 97.50 95 PHE A N 1
ATOM 679 C CA . PHE A 1 95 ? -3.628 -7.163 24.775 1.00 97.50 95 PHE A CA 1
ATOM 680 C C . PHE A 1 95 ? -4.552 -8.191 25.426 1.00 97.50 95 PHE A C 1
ATOM 682 O O . PHE A 1 95 ? -5.527 -8.614 24.813 1.00 97.50 95 PHE A O 1
ATOM 689 N N . ALA A 1 96 ? -4.314 -8.529 26.691 1.00 97.38 96 ALA A N 1
ATOM 690 C CA . ALA A 1 96 ? -5.147 -9.441 27.461 1.00 97.38 96 ALA A CA 1
ATOM 691 C C . ALA A 1 96 ? -6.563 -8.885 27.674 1.00 97.38 96 ALA A C 1
ATOM 693 O O . ALA A 1 96 ? -7.534 -9.641 27.643 1.00 97.38 96 ALA A O 1
ATOM 694 N N . LEU A 1 97 ? -6.698 -7.565 27.861 1.00 96.50 97 LEU A N 1
ATOM 695 C CA . LEU A 1 97 ? -8.005 -6.902 27.894 1.00 96.50 97 LEU A CA 1
ATOM 696 C C . LEU A 1 97 ? -8.712 -7.003 26.533 1.00 96.50 97 LEU A C 1
ATOM 698 O O . LEU A 1 97 ? -9.892 -7.342 26.467 1.00 96.50 97 LEU A O 1
ATOM 702 N N . ALA A 1 98 ? -7.992 -6.734 25.442 1.00 97.00 98 ALA A N 1
ATOM 703 C CA . ALA A 1 98 ? -8.527 -6.829 24.089 1.00 97.00 98 ALA A CA 1
ATOM 704 C C . ALA A 1 98 ? -8.984 -8.254 23.742 1.00 97.00 98 ALA A C 1
ATOM 706 O O . ALA A 1 98 ? -10.053 -8.426 23.156 1.00 97.00 98 ALA A O 1
ATOM 707 N N . GLU A 1 99 ? -8.220 -9.275 24.134 1.00 96.69 99 GLU A N 1
ATOM 708 C CA . GLU A 1 99 ? -8.578 -10.685 23.957 1.00 96.69 99 GLU A CA 1
ATOM 709 C C . GLU A 1 99 ? -9.870 -11.050 24.695 1.00 96.69 99 GLU A C 1
ATOM 711 O O . GLU A 1 99 ? -10.740 -11.700 24.110 1.00 96.69 99 GLU A O 1
ATOM 716 N N . ASP A 1 100 ? -10.035 -10.601 25.941 1.00 95.94 100 ASP A N 1
ATOM 717 C CA . ASP A 1 100 ? -11.249 -10.853 26.721 1.00 95.94 100 ASP A CA 1
ATOM 718 C C . ASP A 1 100 ? -12.475 -10.161 26.103 1.00 95.94 100 ASP A C 1
ATOM 720 O O . ASP A 1 100 ? -13.509 -10.798 25.871 1.00 95.94 100 ASP A O 1
ATOM 724 N N . LEU A 1 101 ? -12.346 -8.886 25.721 1.00 95.06 101 LEU A N 1
ATOM 725 C CA . LEU A 1 101 ? -13.405 -8.144 25.029 1.00 95.06 101 LEU A CA 1
ATOM 726 C C . LEU A 1 101 ? -13.767 -8.783 23.678 1.00 95.06 101 LEU A C 1
ATOM 728 O O . LEU A 1 101 ? -14.952 -8.910 23.342 1.00 95.06 101 LEU A O 1
ATOM 732 N N . TYR A 1 102 ? -12.765 -9.232 22.919 1.00 94.19 102 TYR A N 1
ATOM 733 C CA . TYR A 1 102 ? -12.940 -9.915 21.637 1.00 94.19 102 TYR A CA 1
ATOM 734 C C . TYR A 1 102 ? -13.580 -11.304 21.790 1.00 94.19 102 TYR A C 1
ATOM 736 O O . TYR A 1 102 ? -14.353 -11.738 20.930 1.00 94.19 102 TYR A O 1
ATOM 744 N N . ALA A 1 103 ? -13.281 -12.023 22.874 1.00 94.06 103 ALA A N 1
ATOM 745 C CA . ALA A 1 103 ? -13.875 -13.324 23.169 1.00 94.06 103 ALA A CA 1
ATOM 746 C C . ALA A 1 103 ? -15.345 -13.204 23.604 1.00 94.06 103 ALA A C 1
ATOM 748 O O . ALA A 1 103 ? -16.163 -14.049 23.235 1.00 94.06 103 ALA A O 1
ATOM 749 N N . ARG A 1 104 ? -15.689 -12.147 24.350 1.00 92.44 104 ARG A N 1
ATOM 750 C CA . ARG A 1 104 ? -17.038 -11.917 24.898 1.00 92.44 104 ARG A CA 1
ATOM 751 C C . ARG A 1 104 ? -18.005 -11.243 23.928 1.00 92.44 104 ARG A C 1
ATOM 753 O O . ARG A 1 104 ? -19.216 -11.306 24.140 1.00 92.44 104 ARG A O 1
ATOM 760 N N . THR A 1 105 ? -17.511 -10.597 22.874 1.00 91.44 105 THR A N 1
ATOM 761 C CA . THR A 1 105 ? -18.363 -9.853 21.935 1.00 91.44 105 THR A CA 1
ATOM 762 C C . THR A 1 105 ? -18.828 -10.736 20.769 1.00 91.44 105 THR A C 1
ATOM 764 O O . THR A 1 105 ? -18.001 -11.275 20.029 1.00 91.44 105 THR A O 1
ATOM 767 N N . PRO A 1 106 ? -20.150 -10.874 20.531 1.00 89.19 106 PRO A N 1
ATOM 768 C CA . PRO A 1 106 ? -20.657 -11.553 19.343 1.00 89.19 106 PRO A CA 1
ATOM 769 C C . PRO A 1 106 ? -20.207 -10.837 18.062 1.00 89.19 106 PRO A C 1
ATOM 771 O O . PRO A 1 106 ? -20.527 -9.667 17.849 1.00 89.19 106 PRO A O 1
ATOM 774 N N . ARG A 1 107 ? -19.496 -11.549 17.181 1.00 88.88 107 ARG A N 1
ATOM 775 C CA . ARG A 1 107 ? -18.970 -10.968 15.937 1.00 88.88 107 ARG A CA 1
ATOM 776 C C . ARG A 1 107 ? -20.090 -10.637 14.951 1.00 88.88 107 ARG A C 1
ATOM 778 O O . ARG A 1 107 ? -20.907 -11.489 14.595 1.00 88.88 107 ARG A O 1
ATOM 785 N N . ARG A 1 108 ? -20.080 -9.400 14.463 1.00 86.81 108 ARG A N 1
ATOM 786 C CA . ARG A 1 108 ? -20.878 -8.892 13.341 1.00 86.81 108 ARG A CA 1
ATOM 787 C C . ARG A 1 108 ? -19.945 -8.116 12.412 1.00 86.81 108 ARG A C 1
ATOM 789 O O . ARG A 1 108 ? -20.014 -6.885 12.374 1.00 86.81 108 ARG A O 1
ATOM 796 N N . PRO A 1 109 ? -19.074 -8.821 11.664 1.00 78.69 109 PRO A N 1
ATOM 797 C CA . PRO A 1 109 ? -18.190 -8.166 10.716 1.00 78.69 109 PRO A CA 1
ATOM 798 C C . PRO A 1 109 ? -19.036 -7.335 9.758 1.00 78.69 109 PRO A C 1
ATOM 800 O O . PRO A 1 109 ? -20.039 -7.810 9.209 1.00 78.69 109 PRO A O 1
ATOM 803 N N . ARG A 1 110 ? -18.656 -6.067 9.590 1.00 78.38 110 ARG A N 1
ATOM 804 C CA . ARG A 1 110 ? -19.355 -5.186 8.662 1.00 78.38 110 ARG A CA 1
ATOM 805 C C . ARG A 1 110 ? -19.265 -5.824 7.274 1.00 78.38 110 ARG A C 1
ATOM 807 O O . ARG A 1 110 ? -18.160 -6.195 6.873 1.00 78.38 110 ARG A O 1
ATOM 814 N N . PRO A 1 111 ? -20.381 -5.966 6.532 1.00 76.19 111 PRO A N 1
ATOM 815 C CA . PRO A 1 111 ? -20.306 -6.483 5.177 1.00 76.19 111 PRO A CA 1
ATOM 816 C C . PRO A 1 111 ? -19.292 -5.634 4.408 1.00 76.19 111 PRO A C 1
ATOM 818 O O . PRO A 1 111 ? -19.337 -4.400 4.526 1.00 76.19 111 PRO A O 1
ATOM 821 N N . PRO A 1 112 ? -18.355 -6.266 3.679 1.00 71.31 112 PRO A N 1
ATOM 822 C CA . PRO A 1 112 ? -17.353 -5.525 2.941 1.00 71.31 112 PRO A CA 1
ATOM 823 C C . PRO A 1 112 ? -18.080 -4.503 2.074 1.00 71.31 112 PRO A C 1
ATOM 825 O O . PRO A 1 112 ? -19.035 -4.839 1.367 1.00 71.31 112 PRO A O 1
ATOM 828 N N . GLY A 1 113 ? -17.665 -3.236 2.170 1.00 72.06 113 GLY A N 1
ATOM 829 C CA . GLY A 1 113 ? -18.176 -2.209 1.270 1.00 72.06 113 GLY A CA 1
ATOM 830 C C . GLY A 1 113 ? -18.009 -2.683 -0.172 1.00 72.06 113 GLY A C 1
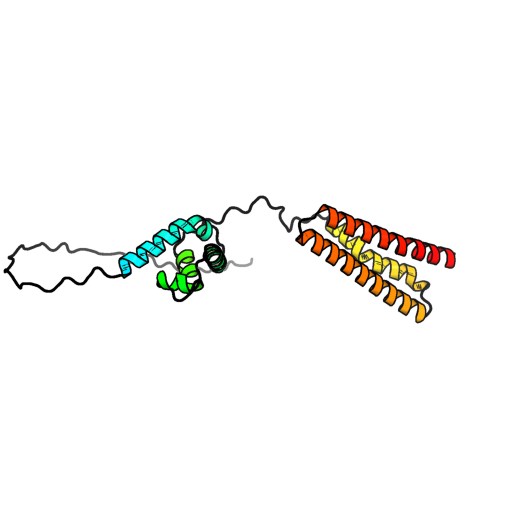ATOM 831 O O . GLY A 1 113 ? -17.125 -3.501 -0.443 1.00 72.06 113 GLY A O 1
ATOM 832 N N . ALA A 1 114 ? -18.849 -2.187 -1.085 1.00 70.44 114 ALA A N 1
ATOM 833 C CA . ALA A 1 114 ? -18.757 -2.472 -2.517 1.00 70.44 114 ALA A CA 1
ATOM 834 C C . ALA A 1 114 ? -17.421 -1.949 -3.075 1.00 70.44 114 ALA A C 1
ATOM 836 O O . ALA A 1 114 ? -17.318 -0.891 -3.688 1.00 70.44 114 ALA A O 1
ATOM 837 N N . THR A 1 115 ? -16.363 -2.685 -2.783 1.00 64.62 115 THR A N 1
ATOM 838 C CA . THR A 1 115 ? -15.007 -2.487 -3.242 1.00 64.62 115 THR A CA 1
ATOM 839 C C . THR A 1 115 ? -14.877 -3.316 -4.504 1.00 64.62 115 THR A C 1
ATOM 841 O O . THR A 1 115 ? -15.384 -4.437 -4.592 1.00 64.62 115 THR A O 1
ATOM 844 N N . ALA A 1 116 ? -14.266 -2.731 -5.533 1.00 65.19 116 ALA A N 1
ATOM 845 C CA . ALA A 1 116 ? -14.003 -3.458 -6.762 1.00 65.19 116 ALA A CA 1
ATOM 846 C C . ALA A 1 116 ? -13.215 -4.723 -6.408 1.00 65.19 116 ALA A C 1
ATOM 848 O O . ALA A 1 116 ? -12.174 -4.636 -5.757 1.00 65.19 116 ALA A O 1
ATOM 849 N N . VAL A 1 117 ? -13.735 -5.886 -6.803 1.00 72.69 117 VAL A N 1
ATOM 850 C CA . VAL A 1 117 ? -13.140 -7.180 -6.459 1.00 72.69 117 VAL A CA 1
ATOM 851 C C . VAL A 1 117 ? -11.689 -7.173 -6.970 1.00 72.69 117 VAL A C 1
ATOM 853 O O . VAL A 1 117 ? -11.488 -7.044 -8.182 1.00 72.69 117 VAL A O 1
ATOM 856 N N . PRO A 1 118 ? -10.667 -7.254 -6.096 1.00 66.69 118 PRO A N 1
ATOM 857 C CA . PRO A 1 118 ? -9.274 -6.995 -6.485 1.00 66.69 118 PRO A CA 1
ATOM 858 C C . PRO A 1 118 ? -8.762 -7.921 -7.597 1.00 66.69 118 PRO A C 1
ATOM 860 O O . PRO A 1 118 ? -7.880 -7.555 -8.373 1.00 66.69 118 PRO A O 1
ATOM 863 N N . TRP A 1 119 ? -9.350 -9.114 -7.685 1.00 71.50 119 TRP A N 1
ATOM 864 C CA . TRP A 1 119 ? -9.055 -10.165 -8.655 1.00 71.50 119 TRP A CA 1
ATOM 865 C C . TRP A 1 119 ? -10.045 -10.218 -9.824 1.00 71.50 119 TRP A C 1
ATOM 867 O O . TRP A 1 119 ? -10.108 -11.238 -10.512 1.00 71.50 119 TRP A O 1
ATOM 877 N N . GLN A 1 120 ? -10.817 -9.156 -10.096 1.00 75.12 120 GLN A N 1
ATOM 878 C CA . GLN A 1 120 ? -11.514 -9.076 -11.381 1.00 75.12 120 GLN A CA 1
ATOM 879 C C . GLN A 1 120 ? -10.470 -9.078 -12.499 1.00 75.12 120 GLN A C 1
ATOM 881 O O . GLN A 1 120 ? -9.792 -8.079 -12.763 1.00 75.12 120 GLN A O 1
ATOM 886 N N . ALA A 1 121 ? -10.328 -10.233 -13.147 1.00 74.00 121 ALA A N 1
ATOM 887 C CA . ALA A 1 121 ? -9.494 -10.374 -14.317 1.00 74.00 121 ALA A CA 1
ATOM 888 C C . ALA A 1 121 ? -10.100 -9.504 -15.416 1.00 74.00 121 ALA A C 1
ATOM 890 O O . ALA A 1 121 ? -11.214 -9.738 -15.877 1.00 74.00 121 ALA A O 1
ATOM 891 N N . VAL A 1 122 ? -9.356 -8.481 -15.826 1.00 84.69 122 VAL A N 1
ATOM 892 C CA . VAL A 1 122 ? -9.678 -7.677 -17.004 1.00 84.69 122 VAL A CA 1
ATOM 893 C C . VAL A 1 122 ? -8.694 -8.137 -18.080 1.00 84.69 122 VAL A C 1
ATOM 895 O O . VAL A 1 122 ? -7.548 -7.679 -18.062 1.00 84.69 122 VAL A O 1
ATOM 898 N N . PRO A 1 123 ? -9.071 -9.067 -18.983 1.00 86.94 123 PRO A N 1
ATOM 899 C CA . PRO A 1 123 ? -8.128 -9.741 -19.886 1.00 86.94 123 PRO A CA 1
ATOM 900 C C . PRO A 1 123 ? -7.296 -8.760 -20.713 1.00 86.94 123 PRO A C 1
ATOM 902 O O . PRO A 1 123 ? -6.089 -8.924 -20.860 1.00 86.94 123 PRO A O 1
ATOM 905 N N . TRP A 1 124 ? -7.918 -7.663 -21.148 1.00 90.94 124 TRP A N 1
ATOM 906 C CA . TRP A 1 124 ? -7.238 -6.565 -21.828 1.00 90.94 124 TRP A CA 1
ATOM 907 C C . TRP A 1 124 ? -6.116 -5.925 -20.992 1.00 90.94 124 TRP A C 1
ATOM 909 O O . TRP A 1 124 ? -5.049 -5.648 -21.527 1.00 90.94 124 TRP A O 1
ATOM 919 N N . ARG A 1 125 ? -6.294 -5.725 -19.676 1.00 86.38 125 ARG A N 1
ATOM 920 C CA . ARG A 1 125 ? -5.225 -5.188 -18.808 1.00 86.38 125 ARG A CA 1
ATOM 921 C C . ARG A 1 125 ? -4.051 -6.160 -18.704 1.00 86.38 125 ARG A C 1
ATOM 923 O O . ARG A 1 125 ? -2.912 -5.709 -18.6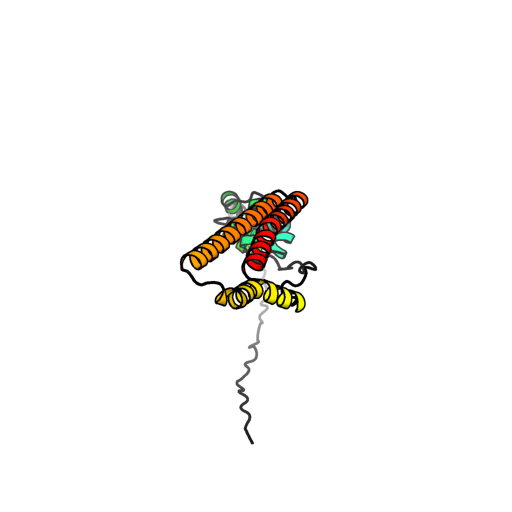27 1.00 86.38 125 ARG A O 1
ATOM 930 N N . HIS A 1 126 ? -4.311 -7.468 -18.706 1.00 87.19 126 HIS A N 1
ATOM 931 C CA . HIS A 1 126 ? -3.253 -8.481 -18.736 1.00 87.19 126 HIS A CA 1
ATOM 932 C C . HIS A 1 126 ? -2.521 -8.489 -20.078 1.00 87.19 126 HIS A C 1
ATOM 934 O O . HIS A 1 126 ? -1.294 -8.497 -20.083 1.00 87.19 126 HIS A O 1
ATOM 940 N N . LEU A 1 127 ? -3.252 -8.395 -21.191 1.00 90.38 127 LEU A N 1
ATOM 941 C CA . LEU A 1 127 ? -2.665 -8.278 -22.524 1.00 90.38 127 LEU A CA 1
ATOM 942 C C . LEU A 1 127 ? -1.803 -7.014 -22.644 1.00 90.38 127 LEU A C 1
ATOM 944 O O . LEU A 1 127 ? -0.651 -7.096 -23.053 1.00 90.38 127 LEU A O 1
ATOM 948 N N . LEU A 1 128 ? -2.323 -5.863 -22.211 1.00 89.38 128 LEU A N 1
ATOM 949 C CA . LEU A 1 128 ? -1.604 -4.590 -22.224 1.00 89.38 128 LEU A CA 1
ATOM 950 C C . LEU A 1 128 ? -0.338 -4.644 -21.358 1.00 89.38 128 LEU A C 1
ATOM 952 O O . LEU A 1 128 ? 0.704 -4.147 -21.773 1.00 89.38 128 LEU A O 1
ATOM 956 N N . ARG A 1 129 ? -0.398 -5.285 -20.180 1.00 87.38 129 ARG A N 1
ATOM 957 C CA . ARG A 1 129 ? 0.792 -5.544 -19.350 1.00 87.38 129 ARG A CA 1
ATOM 958 C C . ARG A 1 129 ? 1.782 -6.455 -20.071 1.00 87.38 129 ARG A C 1
ATOM 960 O O . ARG A 1 129 ? 2.964 -6.143 -20.080 1.00 87.38 129 ARG A O 1
ATOM 967 N N . GLY A 1 130 ? 1.314 -7.535 -20.693 1.00 88.12 130 GLY A N 1
ATOM 968 C CA . GLY A 1 130 ? 2.158 -8.441 -21.472 1.00 88.12 130 GLY A CA 1
ATOM 969 C C . GLY A 1 130 ? 2.891 -7.719 -22.602 1.00 88.12 130 GLY A C 1
ATOM 970 O O . GLY A 1 130 ? 4.102 -7.855 -22.724 1.00 88.12 130 GLY A O 1
ATOM 971 N N . VAL A 1 131 ? 2.186 -6.880 -23.366 1.00 89.31 131 VAL A N 1
ATOM 972 C CA . VAL A 1 131 ? 2.784 -6.045 -24.420 1.00 89.31 131 VAL A CA 1
ATOM 973 C C . VAL A 1 131 ? 3.795 -5.061 -23.832 1.00 89.31 131 VAL A C 1
ATOM 975 O O . VAL A 1 131 ? 4.921 -4.992 -24.313 1.00 89.31 131 VAL A O 1
ATOM 978 N N . LEU A 1 132 ? 3.432 -4.339 -22.769 1.00 87.94 132 LEU A N 1
ATOM 979 C CA . LEU A 1 132 ? 4.306 -3.349 -22.135 1.00 87.94 132 LEU A CA 1
ATOM 980 C C . LEU A 1 132 ? 5.604 -3.976 -21.596 1.00 87.94 132 LEU A C 1
ATOM 982 O O . LEU A 1 132 ? 6.674 -3.406 -21.784 1.00 87.94 132 LEU A O 1
ATOM 986 N N . PHE A 1 133 ? 5.522 -5.146 -20.955 1.00 84.38 133 PHE A N 1
ATOM 987 C CA . PHE A 1 133 ? 6.691 -5.851 -20.416 1.00 84.38 133 PHE A CA 1
ATOM 988 C C . PHE A 1 133 ? 7.457 -6.664 -21.471 1.00 84.38 133 PHE A C 1
ATOM 990 O O . PHE A 1 133 ? 8.648 -6.903 -21.296 1.00 84.38 133 PHE A O 1
ATOM 997 N N . GLY A 1 134 ? 6.811 -7.072 -22.566 1.00 85.69 134 GLY A N 1
ATOM 998 C CA . GLY A 1 134 ? 7.444 -7.803 -23.668 1.00 85.69 134 GLY A CA 1
ATOM 999 C C . GLY A 1 134 ? 8.143 -6.904 -24.692 1.00 85.69 134 GLY A C 1
ATOM 1000 O O . GLY A 1 134 ? 9.099 -7.336 -25.335 1.00 85.69 134 GLY A O 1
ATOM 1001 N N . MET A 1 135 ? 7.709 -5.646 -24.824 1.00 84.94 135 MET A N 1
ATOM 1002 C CA . MET A 1 135 ? 8.255 -4.692 -25.794 1.00 84.94 135 MET A CA 1
ATOM 1003 C C . MET A 1 135 ? 9.783 -4.513 -25.692 1.00 84.94 135 MET A C 1
ATOM 1005 O O . MET A 1 135 ? 10.426 -4.567 -26.737 1.00 84.94 135 MET A O 1
ATOM 1009 N N . PRO A 1 136 ? 10.413 -4.369 -24.504 1.00 81.88 136 PRO A N 1
ATOM 1010 C CA . PRO A 1 136 ? 11.869 -4.224 -24.418 1.00 81.88 136 PRO A CA 1
ATOM 1011 C C . PRO A 1 136 ? 12.627 -5.429 -24.991 1.00 81.88 136 PRO A C 1
ATOM 1013 O O . PRO A 1 136 ? 13.636 -5.255 -25.671 1.00 81.88 136 PRO A O 1
ATOM 1016 N N . GLY A 1 137 ? 12.118 -6.647 -24.771 1.00 80.94 137 GLY A N 1
ATOM 1017 C CA . GLY A 1 137 ? 12.689 -7.866 -25.346 1.00 80.94 137 GLY A CA 1
ATOM 1018 C C . GLY A 1 137 ? 12.546 -7.908 -26.867 1.00 80.94 137 GLY A C 1
ATOM 1019 O O . GLY A 1 137 ? 13.489 -8.271 -27.567 1.00 80.94 137 GLY A O 1
ATOM 1020 N N . LEU A 1 138 ? 11.401 -7.461 -27.391 1.00 84.06 138 LEU A N 1
ATOM 1021 C CA . LEU A 1 138 ? 11.185 -7.340 -28.833 1.00 84.06 138 LEU A CA 1
ATOM 1022 C C . LEU A 1 138 ? 12.133 -6.308 -29.465 1.00 84.06 138 LEU A C 1
ATOM 1024 O O . LEU A 1 138 ? 12.756 -6.597 -30.484 1.00 84.06 138 LEU A O 1
ATOM 1028 N N . CYS A 1 139 ? 12.298 -5.139 -28.836 1.00 80.50 139 CYS A N 1
ATOM 1029 C CA . CYS A 1 139 ? 13.254 -4.119 -29.269 1.00 80.50 139 CYS A CA 1
ATOM 1030 C C . CYS A 1 139 ? 14.689 -4.656 -29.284 1.00 80.50 139 CYS A C 1
ATOM 1032 O O . CYS A 1 139 ? 15.431 -4.378 -30.222 1.00 80.50 139 CYS A O 1
ATOM 1034 N N . TYR A 1 140 ? 15.072 -5.449 -28.280 1.00 81.19 140 TYR A N 1
ATOM 1035 C CA . TYR A 1 140 ? 16.387 -6.082 -28.242 1.00 81.19 140 TYR A CA 1
ATOM 1036 C C . TYR A 1 140 ? 16.588 -7.062 -29.402 1.00 81.19 140 TYR A C 1
ATOM 1038 O O . TYR A 1 140 ? 17.619 -6.997 -30.056 1.00 81.19 140 TYR A O 1
ATOM 1046 N N . ILE A 1 141 ? 15.609 -7.922 -29.713 1.00 84.44 141 ILE A N 1
ATOM 1047 C CA . ILE A 1 141 ? 15.706 -8.861 -30.848 1.00 84.44 141 ILE A CA 1
ATOM 1048 C C . ILE A 1 141 ? 15.876 -8.109 -32.176 1.00 84.44 141 ILE A C 1
ATOM 1050 O O . ILE A 1 141 ? 16.708 -8.493 -32.994 1.00 84.44 141 ILE A O 1
ATOM 1054 N N . VAL A 1 142 ? 15.115 -7.029 -32.383 1.00 83.50 142 VAL A N 1
ATOM 1055 C CA . VAL A 1 142 ? 15.201 -6.204 -33.601 1.00 83.50 142 VAL A CA 1
ATOM 1056 C C . VAL A 1 142 ? 16.526 -5.431 -33.672 1.00 83.50 142 VAL A C 1
ATOM 1058 O O . VAL A 1 142 ? 17.092 -5.297 -34.752 1.00 83.50 142 VAL A O 1
ATOM 1061 N N . GLY A 1 143 ? 17.035 -4.941 -32.536 1.00 75.56 143 GLY A N 1
ATOM 1062 C CA . GLY A 1 143 ? 18.282 -4.171 -32.448 1.00 75.56 143 GLY A CA 1
ATOM 1063 C C . GLY A 1 143 ? 19.561 -5.011 -32.340 1.00 75.56 143 GLY A C 1
ATOM 1064 O O . GLY A 1 143 ? 20.642 -4.497 -32.612 1.00 75.56 143 GLY A O 1
ATOM 1065 N N . ALA A 1 144 ? 19.457 -6.297 -31.986 1.00 80.56 144 ALA A N 1
ATOM 1066 C CA . ALA A 1 144 ? 20.558 -7.261 -31.889 1.00 80.56 144 ALA A CA 1
ATOM 1067 C C . ALA A 1 144 ? 21.537 -7.222 -33.077 1.00 80.56 144 ALA A C 1
ATOM 1069 O O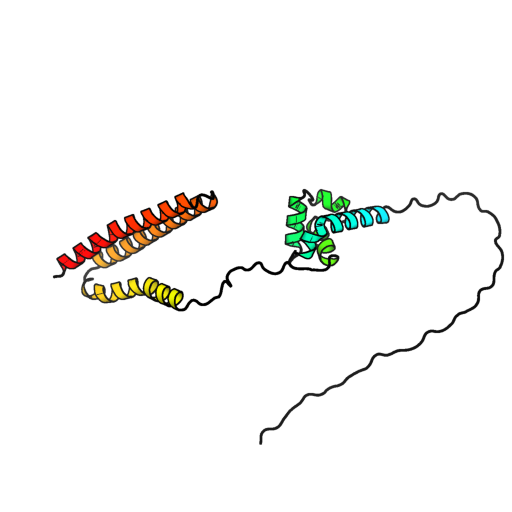 . ALA A 1 144 ? 22.736 -7.102 -32.831 1.00 80.56 144 ALA A O 1
ATOM 1070 N N . PRO A 1 145 ? 21.087 -7.256 -34.349 1.00 81.31 145 PRO A N 1
ATOM 1071 C CA . PRO A 1 145 ? 21.995 -7.201 -35.495 1.00 81.31 145 PRO A CA 1
ATOM 1072 C C . PRO A 1 145 ? 22.736 -5.865 -35.660 1.00 81.31 145 PRO A C 1
ATOM 1074 O O . PRO A 1 145 ? 23.642 -5.794 -36.478 1.00 81.31 145 PRO A O 1
ATOM 1077 N N . MET A 1 146 ? 22.380 -4.809 -34.921 1.00 77.44 146 MET A N 1
ATOM 1078 C CA . MET A 1 146 ? 23.071 -3.511 -34.950 1.00 77.44 146 MET A CA 1
ATOM 1079 C C . MET A 1 146 ? 24.128 -3.370 -33.845 1.00 77.44 146 MET A C 1
ATOM 1081 O O . MET A 1 146 ? 24.948 -2.454 -33.891 1.00 77.44 146 MET A O 1
ATOM 1085 N N . LEU A 1 147 ? 24.143 -4.287 -32.873 1.00 80.38 147 LEU A N 1
ATOM 1086 C CA . LEU A 1 147 ? 25.019 -4.270 -31.703 1.00 80.38 147 LEU A CA 1
ATOM 1087 C C . LEU A 1 147 ? 26.305 -5.046 -31.998 1.00 80.38 147 LEU A C 1
ATOM 1089 O O . LEU A 1 147 ? 26.385 -6.253 -31.774 1.00 80.38 147 LEU A O 1
ATOM 1093 N N . HIS A 1 148 ? 27.322 -4.351 -32.503 1.00 77.62 148 HIS A N 1
ATOM 1094 C CA . HIS A 1 148 ? 28.553 -4.981 -32.990 1.00 77.62 148 HIS A CA 1
ATOM 1095 C C . HIS A 1 148 ? 29.703 -4.929 -31.970 1.00 77.62 148 HIS A C 1
ATOM 1097 O O . HIS A 1 148 ? 30.666 -5.687 -32.096 1.00 77.62 148 HIS A O 1
ATOM 1103 N N . GLY A 1 149 ? 29.624 -4.061 -30.949 1.00 82.44 149 GLY A N 1
ATOM 1104 C CA . GLY A 1 149 ? 30.723 -3.809 -30.013 1.00 82.44 149 GLY A CA 1
ATOM 1105 C C . GLY A 1 149 ? 30.382 -3.918 -28.522 1.00 82.44 149 GLY A C 1
ATOM 1106 O O . GLY A 1 149 ? 29.238 -3.812 -28.074 1.00 82.44 149 GLY A O 1
ATOM 1107 N N . ARG A 1 150 ? 31.429 -4.067 -27.696 1.00 82.94 150 ARG A N 1
ATOM 1108 C CA . ARG A 1 150 ? 31.329 -3.972 -26.226 1.00 82.94 150 ARG A CA 1
ATOM 1109 C C . ARG A 1 150 ? 30.821 -2.594 -25.780 1.00 82.94 150 ARG A C 1
ATOM 1111 O O . ARG A 1 150 ? 30.101 -2.516 -24.792 1.00 82.94 150 ARG A O 1
ATOM 1118 N N . ALA A 1 151 ? 31.178 -1.534 -26.506 1.00 77.69 151 ALA A N 1
ATOM 1119 C CA . ALA A 1 151 ? 30.720 -0.173 -26.234 1.00 77.69 151 ALA A CA 1
ATOM 1120 C C . ALA A 1 151 ? 29.195 -0.041 -26.379 1.00 77.69 151 ALA A C 1
ATOM 1122 O O . ALA A 1 151 ? 28.558 0.510 -25.485 1.00 77.69 151 ALA A O 1
ATOM 1123 N N . ASP A 1 152 ? 28.606 -0.628 -27.425 1.00 78.81 152 ASP A N 1
ATOM 1124 C CA . ASP A 1 152 ? 27.157 -0.572 -27.651 1.00 78.81 152 ASP A CA 1
ATOM 1125 C C . ASP A 1 152 ? 26.393 -1.303 -26.538 1.00 78.81 152 ASP A C 1
ATOM 1127 O O . ASP A 1 152 ? 25.406 -0.799 -26.007 1.00 78.81 152 ASP A O 1
ATOM 1131 N N . ASN A 1 153 ? 26.907 -2.457 -26.100 1.00 78.62 153 ASN A N 1
ATOM 1132 C CA . ASN A 1 153 ? 26.348 -3.198 -24.967 1.00 78.62 153 ASN A CA 1
ATOM 1133 C C . ASN A 1 153 ? 26.451 -2.418 -23.645 1.00 78.62 153 ASN A C 1
ATOM 1135 O O . ASN A 1 153 ? 25.497 -2.388 -22.870 1.00 78.62 153 ASN A O 1
ATOM 1139 N N . VAL A 1 154 ? 27.588 -1.764 -23.379 1.00 83.19 154 VAL A N 1
ATOM 1140 C CA . VAL A 1 154 ? 27.754 -0.906 -22.192 1.00 83.19 154 VAL A CA 1
ATOM 1141 C C . VAL A 1 154 ? 26.782 0.271 -22.239 1.00 83.19 154 VAL A C 1
ATOM 1143 O O . VAL A 1 154 ? 26.158 0.577 -21.225 1.00 83.19 154 VAL A O 1
ATOM 1146 N N . LEU A 1 155 ? 26.606 0.897 -23.405 1.00 79.69 155 LEU A N 1
ATOM 1147 C CA . LEU A 1 155 ? 25.677 2.007 -23.588 1.00 79.69 155 LEU A CA 1
ATOM 1148 C C . LEU A 1 155 ? 24.221 1.569 -23.378 1.00 79.69 155 LEU A C 1
ATOM 1150 O O . LEU A 1 155 ? 23.467 2.283 -22.717 1.00 79.69 155 LEU A O 1
ATOM 1154 N N . LEU A 1 156 ? 23.840 0.379 -23.858 1.00 81.38 156 LEU A N 1
ATOM 1155 C CA . LEU A 1 156 ? 22.523 -0.208 -23.598 1.00 81.38 156 LEU A CA 1
ATOM 1156 C C . LEU A 1 156 ? 22.278 -0.450 -22.111 1.00 81.38 156 LEU A C 1
ATOM 1158 O O . LEU A 1 156 ? 21.247 -0.038 -21.583 1.00 81.38 156 LEU A O 1
ATOM 1162 N N . VAL A 1 157 ? 23.221 -1.103 -21.428 1.00 84.25 157 VAL A N 1
ATOM 1163 C CA . VAL A 1 157 ? 23.105 -1.377 -19.989 1.00 84.25 157 VAL A CA 1
ATOM 1164 C C . VAL A 1 157 ? 23.022 -0.067 -19.206 1.00 84.25 157 VAL A C 1
ATOM 1166 O O . VAL A 1 157 ? 22.169 0.076 -18.332 1.00 84.25 157 VAL A O 1
ATOM 1169 N N . PHE A 1 158 ? 23.857 0.916 -19.546 1.00 85.00 158 PHE A N 1
ATOM 1170 C CA . PHE A 1 158 ? 23.845 2.227 -18.905 1.00 85.00 158 PHE A CA 1
ATOM 1171 C C . PHE A 1 158 ? 22.521 2.968 -19.136 1.00 85.00 158 PHE A C 1
ATOM 1173 O O . PHE A 1 158 ? 21.943 3.502 -18.192 1.00 85.00 158 PHE A O 1
ATOM 1180 N N . SER A 1 159 ? 21.998 2.951 -20.365 1.00 78.62 159 SER A N 1
ATOM 1181 C CA . SER A 1 159 ? 20.701 3.542 -20.713 1.00 78.62 159 SER A CA 1
ATOM 1182 C C . SER A 1 159 ? 19.545 2.879 -19.957 1.00 78.62 159 SER A C 1
ATOM 1184 O O . SER A 1 159 ? 18.688 3.575 -19.408 1.00 78.62 159 SER A O 1
ATOM 1186 N N . LEU A 1 160 ? 19.553 1.546 -19.848 1.00 85.38 160 LEU A N 1
ATOM 1187 C CA . LEU A 1 160 ? 18.555 0.789 -19.096 1.00 85.38 160 LEU A CA 1
ATOM 1188 C C . LEU A 1 160 ? 18.574 1.154 -17.607 1.00 85.38 160 LEU A C 1
ATOM 1190 O O . LEU A 1 160 ? 17.521 1.423 -17.028 1.00 85.38 160 LEU A O 1
ATOM 1194 N N . LEU A 1 161 ? 19.760 1.208 -16.993 1.00 88.56 161 LEU A N 1
ATOM 1195 C CA . LEU A 1 161 ? 19.919 1.599 -15.590 1.00 88.56 161 LEU A CA 1
ATOM 1196 C C . LEU A 1 161 ? 19.464 3.042 -15.349 1.00 88.56 161 LEU A C 1
ATOM 1198 O O . LEU A 1 161 ? 18.756 3.309 -14.378 1.00 88.56 161 LEU A O 1
ATOM 1202 N N . LEU A 1 162 ? 19.822 3.963 -16.245 1.00 83.31 162 LEU A N 1
ATOM 1203 C CA . LEU A 1 162 ? 19.424 5.365 -16.145 1.00 83.31 162 LEU A CA 1
ATOM 1204 C C . LEU A 1 162 ? 17.902 5.528 -16.285 1.00 83.31 162 LEU A C 1
ATOM 1206 O O . LEU A 1 162 ? 17.282 6.249 -15.502 1.00 83.31 162 LEU A O 1
ATOM 1210 N N . SER A 1 163 ? 17.290 4.809 -17.232 1.00 82.38 163 SER A N 1
ATOM 1211 C CA . SER A 1 163 ? 15.835 4.752 -17.407 1.00 82.38 163 SER A CA 1
ATOM 1212 C C . SER A 1 163 ? 15.142 4.207 -16.157 1.00 82.38 163 SER A C 1
ATOM 1214 O O . SER A 1 163 ? 14.169 4.794 -15.673 1.00 82.38 163 SER A O 1
ATOM 1216 N N . TRP A 1 164 ? 15.682 3.132 -15.578 1.00 88.81 164 TRP A N 1
ATOM 1217 C CA . TRP A 1 164 ? 15.151 2.529 -14.360 1.00 88.81 164 TRP A CA 1
ATOM 1218 C C . TRP A 1 164 ? 15.220 3.490 -13.168 1.00 88.81 164 TRP A C 1
ATOM 1220 O O . TRP A 1 164 ? 14.219 3.679 -12.473 1.00 88.81 164 TRP A O 1
ATOM 1230 N N . MET A 1 165 ? 16.354 4.169 -12.973 1.00 88.94 165 MET A N 1
ATOM 1231 C CA . MET A 1 165 ? 16.535 5.134 -11.886 1.00 88.94 165 MET A CA 1
ATOM 1232 C C . MET A 1 165 ? 15.592 6.338 -12.028 1.00 88.94 165 MET A C 1
ATOM 1234 O O . MET A 1 165 ? 14.972 6.763 -11.051 1.00 88.94 165 MET A O 1
ATOM 1238 N N . MET A 1 166 ? 15.399 6.833 -13.254 1.00 81.31 166 MET A N 1
ATOM 1239 C CA . MET A 1 166 ? 14.448 7.910 -13.546 1.00 81.31 166 MET A CA 1
ATOM 1240 C C . MET A 1 166 ? 12.989 7.489 -13.289 1.00 81.31 166 MET A C 1
ATOM 1242 O O . MET A 1 166 ? 12.202 8.255 -12.719 1.00 81.31 166 MET A O 1
ATOM 1246 N N . SER A 1 167 ? 12.622 6.258 -13.662 1.00 80.44 167 SER A N 1
ATOM 1247 C CA . SER A 1 167 ? 11.293 5.696 -13.395 1.00 80.44 167 SER A CA 1
ATOM 1248 C C . SER A 1 167 ? 11.023 5.578 -11.892 1.00 80.44 167 SER A C 1
ATOM 1250 O O . SER A 1 167 ? 9.944 5.958 -11.434 1.00 80.44 167 SER A O 1
ATOM 1252 N N . GLN A 1 168 ? 11.999 5.098 -11.114 1.00 87.69 168 GLN A N 1
ATOM 1253 C CA . GLN A 1 168 ? 11.880 4.977 -9.657 1.00 87.69 168 GLN A CA 1
ATOM 1254 C C . GLN A 1 168 ? 11.782 6.345 -8.973 1.00 87.69 168 GLN A C 1
ATOM 1256 O O . GLN A 1 168 ? 10.922 6.539 -8.117 1.00 87.69 168 GLN A O 1
ATOM 1261 N N . GLY A 1 169 ? 12.589 7.324 -9.397 1.00 86.88 169 GLY A N 1
ATOM 1262 C CA . GLY A 1 169 ? 12.521 8.691 -8.872 1.00 86.88 169 GLY A CA 1
ATOM 1263 C C . GLY A 1 169 ? 11.154 9.342 -9.099 1.00 86.88 169 GLY A C 1
ATOM 1264 O O . GLY A 1 169 ? 10.584 9.937 -8.185 1.00 86.88 169 GLY A O 1
ATOM 1265 N N . THR A 1 170 ? 10.578 9.163 -10.291 1.00 83.19 170 THR A N 1
ATOM 1266 C CA . THR A 1 170 ? 9.240 9.683 -10.623 1.00 83.19 170 THR A CA 1
ATOM 1267 C C . THR A 1 170 ? 8.145 9.000 -9.798 1.00 83.19 170 THR A C 1
ATOM 1269 O O . THR A 1 170 ? 7.237 9.670 -9.300 1.00 83.19 170 THR A O 1
ATOM 1272 N N . ALA A 1 171 ? 8.231 7.677 -9.626 1.00 84.06 171 ALA A N 1
ATOM 1273 C CA . ALA A 1 171 ? 7.280 6.906 -8.829 1.00 84.06 171 ALA A CA 1
ATOM 1274 C C . ALA A 1 171 ? 7.331 7.297 -7.345 1.00 84.06 171 ALA A C 1
ATOM 1276 O O . ALA A 1 171 ? 6.285 7.548 -6.743 1.00 84.06 171 ALA A O 1
ATOM 1277 N N . TYR A 1 172 ? 8.536 7.425 -6.782 1.00 86.19 172 TYR A N 1
ATOM 1278 C CA . TYR A 1 172 ? 8.744 7.876 -5.408 1.00 86.19 172 TYR A CA 1
ATOM 1279 C C . TYR A 1 172 ? 8.160 9.271 -5.188 1.00 86.19 172 TYR A C 1
ATOM 1281 O O . TYR A 1 172 ? 7.376 9.478 -4.264 1.00 86.19 172 TYR A O 1
ATOM 1289 N N . LEU A 1 173 ? 8.466 10.217 -6.078 1.00 83.81 173 LEU A N 1
ATOM 1290 C CA . LEU A 1 173 ? 7.972 11.583 -5.955 1.00 83.81 173 LEU A CA 1
ATOM 1291 C C . LEU A 1 173 ? 6.438 11.621 -6.061 1.00 83.81 173 LEU A C 1
ATOM 1293 O O . LEU A 1 173 ? 5.780 12.279 -5.259 1.00 83.81 173 LEU A O 1
ATOM 1297 N N . GLY A 1 174 ? 5.851 10.853 -6.984 1.00 83.00 174 GLY A N 1
ATOM 1298 C CA . GLY A 1 174 ? 4.401 10.686 -7.081 1.00 83.00 174 GLY A CA 1
ATOM 1299 C C . GLY A 1 174 ? 3.772 10.133 -5.798 1.00 83.00 174 GLY A C 1
ATOM 1300 O O . GLY A 1 174 ? 2.738 10.643 -5.364 1.00 83.00 174 GLY A O 1
ATOM 1301 N N . TYR A 1 175 ? 4.409 9.143 -5.166 1.00 83.88 175 TYR A N 1
ATOM 1302 C CA . TYR A 1 175 ? 3.953 8.558 -3.903 1.00 83.88 175 TYR A CA 1
ATOM 1303 C C . TYR A 1 175 ? 4.026 9.554 -2.742 1.00 83.88 175 TYR A C 1
ATOM 1305 O O . TYR A 1 175 ? 3.060 9.691 -1.997 1.00 83.88 175 TYR A O 1
ATOM 1313 N N . VAL A 1 176 ? 5.120 10.314 -2.635 1.00 88.50 176 VAL A N 1
ATOM 1314 C CA . VAL A 1 176 ? 5.280 11.376 -1.629 1.00 88.50 176 VAL A CA 1
ATOM 1315 C C . VAL A 1 176 ? 4.150 12.407 -1.743 1.00 88.50 176 VAL A C 1
ATOM 1317 O O . VAL A 1 176 ? 3.502 12.729 -0.750 1.00 88.50 176 VAL A O 1
ATOM 1320 N N . TRP A 1 177 ? 3.831 12.870 -2.956 1.00 81.19 177 TRP A N 1
ATOM 1321 C CA . TRP A 1 177 ? 2.724 13.814 -3.176 1.00 81.19 177 TRP A CA 1
ATOM 1322 C C . TRP A 1 177 ? 1.345 13.222 -2.876 1.00 81.19 177 TRP A C 1
ATOM 1324 O O . TRP A 1 177 ? 0.451 13.942 -2.422 1.00 81.19 177 TRP A O 1
ATOM 1334 N N . LEU A 1 178 ? 1.165 11.922 -3.112 1.00 84.69 178 LEU A N 1
ATOM 1335 C CA . LEU A 1 178 ? -0.064 11.219 -2.760 1.00 84.69 178 LEU A CA 1
ATOM 1336 C C . LEU A 1 178 ? -0.211 11.067 -1.238 1.00 84.69 178 LEU A C 1
ATOM 1338 O O . LEU A 1 178 ? -1.320 11.227 -0.733 1.00 84.69 178 LEU A O 1
ATOM 1342 N N . GLY A 1 179 ? 0.895 10.842 -0.520 1.00 81.25 179 GLY A N 1
ATOM 1343 C CA . GLY A 1 179 ? 0.950 10.809 0.946 1.00 81.25 179 GLY A CA 1
ATOM 1344 C C . GLY A 1 179 ? 0.571 12.143 1.592 1.00 81.25 179 GLY A C 1
ATOM 1345 O O . GLY A 1 179 ? -0.090 12.162 2.623 1.00 81.25 179 GLY A O 1
ATOM 1346 N N . PHE A 1 180 ? 0.872 13.264 0.930 1.00 85.25 180 PHE A N 1
ATOM 1347 C CA . PHE A 1 180 ? 0.389 14.595 1.321 1.00 85.25 180 PHE A CA 1
ATOM 1348 C C . PHE A 1 180 ? -1.060 14.898 0.879 1.00 85.25 180 PHE A C 1
ATOM 1350 O O . PHE A 1 180 ? -1.520 16.031 1.006 1.00 85.25 180 PHE A O 1
ATOM 1357 N N . GLY A 1 181 ? -1.787 13.930 0.307 1.00 83.06 181 GLY A N 1
ATOM 1358 C CA . GLY A 1 181 ? -3.174 14.098 -0.147 1.00 83.06 181 GLY A CA 1
ATOM 1359 C C . GLY A 1 181 ? -3.343 14.905 -1.443 1.00 83.06 181 GLY A C 1
ATOM 1360 O O . GLY A 1 181 ? -4.467 15.111 -1.908 1.00 83.06 181 GLY A O 1
ATOM 1361 N N . ASN A 1 182 ? -2.254 15.337 -2.088 1.00 82.88 182 ASN A N 1
ATOM 1362 C CA . ASN A 1 182 ? -2.302 16.214 -3.258 1.00 82.88 182 ASN A CA 1
ATOM 1363 C C . ASN A 1 182 ? -2.279 15.421 -4.576 1.00 82.88 182 ASN A C 1
ATOM 1365 O O . ASN A 1 182 ? -1.275 15.344 -5.293 1.00 82.88 182 ASN A O 1
ATOM 1369 N N . ARG A 1 183 ? -3.438 14.852 -4.927 1.00 80.50 183 ARG A N 1
ATOM 1370 C CA . ARG A 1 183 ? -3.635 14.045 -6.150 1.00 80.50 183 ARG A CA 1
ATOM 1371 C C . ARG A 1 183 ? -3.279 14.799 -7.437 1.00 80.50 183 ARG A C 1
ATOM 1373 O O . ARG A 1 183 ? -2.777 14.203 -8.391 1.00 80.50 183 ARG A O 1
ATOM 1380 N N . THR A 1 184 ? -3.498 16.112 -7.465 1.00 81.88 184 THR A N 1
ATOM 1381 C CA . THR A 1 184 ? -3.197 16.954 -8.629 1.00 81.88 184 THR A CA 1
ATOM 1382 C C . THR A 1 184 ? -1.690 17.082 -8.842 1.00 81.88 184 THR A C 1
ATOM 1384 O O . THR A 1 184 ? -1.224 16.923 -9.972 1.00 81.88 184 THR A O 1
ATOM 1387 N N . ALA A 1 185 ? -0.912 17.298 -7.777 1.00 76.81 185 ALA A N 1
ATOM 1388 C CA . ALA A 1 185 ? 0.548 17.343 -7.853 1.00 76.81 185 ALA A CA 1
ATOM 1389 C C . ALA A 1 185 ? 1.142 15.986 -8.262 1.00 76.81 185 ALA A C 1
ATOM 1391 O O . ALA A 1 185 ? 1.973 15.942 -9.170 1.00 76.81 185 ALA A O 1
ATOM 1392 N N . ALA A 1 186 ? 0.635 14.880 -7.707 1.00 78.31 186 ALA A N 1
ATOM 1393 C CA . ALA A 1 186 ? 1.030 13.531 -8.118 1.00 78.31 186 ALA A CA 1
ATOM 1394 C C . ALA A 1 186 ? 0.780 13.292 -9.621 1.00 78.31 186 ALA A C 1
ATOM 1396 O O . ALA A 1 186 ? 1.655 12.800 -10.335 1.00 78.31 186 ALA A O 1
ATOM 1397 N N . SER A 1 187 ? -0.378 13.725 -10.140 1.00 78.38 187 SER A N 1
ATOM 1398 C CA . SER A 1 187 ? -0.688 13.616 -11.573 1.00 78.38 187 SER A CA 1
ATOM 1399 C C . SER A 1 187 ? 0.260 14.439 -12.454 1.00 78.38 187 SER A C 1
ATOM 1401 O O . SER A 1 187 ? 0.634 13.994 -13.538 1.00 78.38 187 SER A O 1
ATOM 1403 N N . ARG A 1 188 ? 0.688 15.623 -11.991 1.00 84.62 188 ARG A N 1
ATOM 1404 C CA . ARG A 1 188 ? 1.647 16.473 -12.709 1.00 84.62 188 ARG A CA 1
ATOM 1405 C C . ARG A 1 188 ? 3.027 15.834 -12.742 1.00 84.62 188 ARG A C 1
ATOM 1407 O O . ARG A 1 188 ? 3.607 15.753 -13.816 1.00 84.62 188 ARG A O 1
ATOM 1414 N N . VAL A 1 189 ? 3.512 15.328 -11.611 1.00 81.81 189 VAL A N 1
ATOM 1415 C CA . VAL A 1 189 ? 4.797 14.616 -11.522 1.00 81.81 189 VAL A CA 1
ATOM 1416 C C . VAL A 1 189 ? 4.833 13.427 -12.481 1.00 81.81 189 VAL A C 1
ATOM 1418 O O . VAL A 1 189 ? 5.779 13.295 -13.251 1.00 81.81 189 VAL A O 1
ATOM 1421 N N . LEU A 1 190 ? 3.770 12.620 -12.515 1.00 80.94 190 LEU A N 1
ATOM 1422 C CA . LEU A 1 190 ? 3.668 11.488 -13.439 1.00 80.94 190 LEU A CA 1
ATOM 1423 C C . LEU A 1 190 ? 3.644 11.932 -14.911 1.00 80.94 190 LEU A C 1
ATOM 1425 O O . LEU A 1 190 ? 4.315 11.327 -15.744 1.00 80.94 190 LEU A O 1
ATOM 1429 N N . ARG A 1 191 ? 2.913 13.006 -15.244 1.00 83.75 191 ARG A N 1
ATOM 1430 C CA . ARG A 1 191 ? 2.864 13.552 -16.614 1.00 83.75 191 ARG A CA 1
ATOM 1431 C C . ARG A 1 191 ? 4.206 14.122 -17.062 1.00 83.75 191 ARG A C 1
ATOM 1433 O O . ARG A 1 191 ? 4.614 13.863 -18.189 1.00 83.75 191 ARG A O 1
ATOM 1440 N N . TYR A 1 192 ? 4.890 14.873 -16.202 1.00 82.00 192 TYR A N 1
ATOM 1441 C CA . TYR A 1 192 ? 6.207 15.423 -16.517 1.00 82.00 192 TYR A CA 1
ATOM 1442 C C . TYR A 1 192 ? 7.270 14.329 -16.605 1.00 82.00 192 TYR A C 1
ATOM 1444 O O . TYR A 1 192 ? 8.094 14.381 -17.510 1.00 82.00 192 TYR A O 1
ATOM 1452 N N . GLY A 1 193 ? 7.212 13.308 -15.745 1.00 78.56 193 GLY A N 1
ATOM 1453 C CA . GLY A 1 193 ? 8.084 12.138 -15.851 1.00 78.56 193 GLY A CA 1
ATOM 1454 C C . GLY A 1 193 ? 7.880 11.373 -17.161 1.00 78.56 193 GLY A C 1
ATOM 1455 O O . GLY A 1 193 ? 8.854 11.040 -17.832 1.00 78.56 193 GLY A O 1
ATOM 1456 N N . LEU A 1 194 ? 6.625 11.176 -17.587 1.00 81.62 194 LEU A N 1
ATOM 1457 C CA . LEU A 1 194 ? 6.305 10.573 -18.886 1.00 81.62 194 LEU A CA 1
ATOM 1458 C C . LEU A 1 194 ? 6.813 11.428 -20.058 1.00 81.62 194 LEU A C 1
ATOM 1460 O O . LEU A 1 194 ? 7.419 10.899 -20.988 1.00 81.62 194 LEU A O 1
ATOM 1464 N N . ALA A 1 195 ? 6.582 12.743 -20.012 1.00 82.25 195 ALA A N 1
ATOM 1465 C CA . ALA A 1 195 ? 7.027 13.666 -21.051 1.00 82.25 195 ALA A CA 1
ATOM 1466 C C . ALA A 1 195 ? 8.559 13.717 -21.152 1.00 82.25 195 ALA A C 1
ATOM 1468 O O . ALA A 1 195 ? 9.092 13.650 -22.255 1.00 82.25 195 ALA A O 1
ATOM 1469 N N . ALA A 1 196 ? 9.266 13.767 -20.019 1.00 79.25 196 ALA A N 1
ATOM 1470 C CA . ALA A 1 196 ? 10.725 13.719 -19.975 1.00 79.25 196 ALA A CA 1
ATOM 1471 C C . ALA A 1 196 ? 11.262 12.394 -20.536 1.00 79.25 196 ALA A C 1
ATOM 1473 O O . ALA A 1 196 ? 12.199 12.402 -21.330 1.00 79.25 196 ALA A O 1
ATOM 1474 N N . GLY A 1 197 ? 10.628 11.266 -20.195 1.00 72.69 197 GLY A N 1
ATOM 1475 C CA . GLY A 1 197 ? 10.965 9.961 -20.764 1.00 72.69 197 GLY A CA 1
ATOM 1476 C C . GLY A 1 197 ? 10.800 9.920 -22.287 1.00 72.69 197 GLY A C 1
ATOM 1477 O O . GLY A 1 19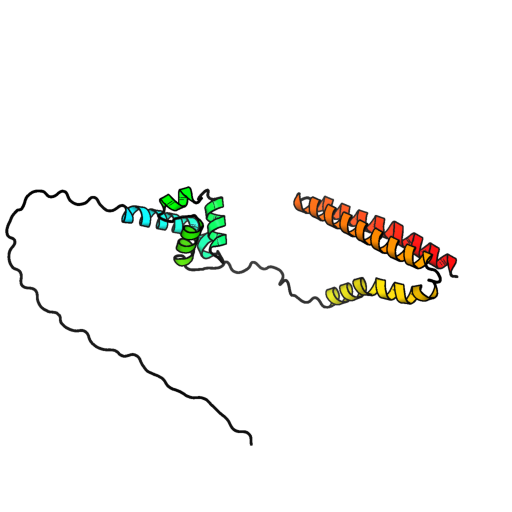7 ? 11.718 9.509 -22.993 1.00 72.69 197 GLY A O 1
ATOM 1478 N N . LEU A 1 198 ? 9.672 10.410 -22.811 1.00 79.81 198 LEU A N 1
ATOM 1479 C CA . LEU A 1 198 ? 9.422 10.503 -24.257 1.00 79.81 198 LEU A CA 1
ATOM 1480 C C . LEU A 1 198 ? 10.427 11.415 -24.971 1.00 79.81 198 LEU A C 1
ATOM 1482 O O . LEU A 1 198 ? 10.902 11.067 -26.050 1.00 79.81 198 LEU A O 1
ATOM 1486 N N . LEU A 1 199 ? 10.780 12.548 -24.360 1.00 79.62 199 LEU A N 1
ATOM 1487 C CA . LEU A 1 199 ? 11.732 13.513 -24.916 1.00 79.62 199 LEU A CA 1
ATOM 1488 C C . LEU A 1 199 ? 13.145 12.926 -25.027 1.00 79.62 199 LEU A C 1
ATOM 1490 O O . LEU A 1 199 ? 13.894 13.338 -25.899 1.00 79.62 199 LEU A O 1
ATOM 1494 N N . VAL A 1 200 ? 13.500 11.936 -24.206 1.00 74.25 200 VAL A N 1
ATOM 1495 C CA . VAL A 1 200 ? 14.781 11.218 -24.312 1.00 74.25 200 VAL A CA 1
ATOM 1496 C C . VAL A 1 200 ? 14.696 10.048 -25.296 1.00 74.25 200 VAL A C 1
ATOM 1498 O O . VAL A 1 200 ? 15.586 9.870 -26.123 1.00 74.25 200 VAL A O 1
ATOM 1501 N N . VAL A 1 201 ? 13.625 9.252 -25.242 1.00 72.19 201 VAL A N 1
ATOM 1502 C CA . VAL A 1 201 ? 13.500 8.029 -26.053 1.00 72.19 201 VAL A CA 1
ATOM 1503 C C . VAL A 1 201 ? 13.311 8.342 -27.539 1.00 72.19 201 VAL A C 1
ATOM 1505 O O . VAL A 1 201 ? 13.936 7.697 -28.382 1.00 72.19 201 VAL A O 1
ATOM 1508 N N . VAL A 1 202 ? 12.481 9.332 -27.883 1.00 75.19 202 VAL A N 1
ATOM 1509 C CA . VAL A 1 202 ? 12.168 9.658 -29.285 1.00 75.19 202 VAL A CA 1
ATOM 1510 C C . VAL A 1 202 ? 13.412 10.102 -30.071 1.00 75.19 202 VAL A C 1
ATOM 1512 O O . VAL A 1 202 ? 13.671 9.495 -31.109 1.00 75.19 202 VAL A O 1
ATOM 1515 N N . PRO A 1 203 ? 14.239 11.065 -29.614 1.00 73.00 203 PRO A N 1
ATOM 1516 C CA . PRO A 1 203 ? 15.433 11.476 -30.353 1.00 73.00 203 PRO A CA 1
ATOM 1517 C C . PRO A 1 203 ? 16.466 10.363 -30.486 1.00 73.00 203 PRO A C 1
ATOM 1519 O O . PRO A 1 203 ? 17.064 10.228 -31.546 1.00 73.00 203 PRO A O 1
ATOM 1522 N N . VAL A 1 204 ? 16.649 9.540 -29.447 1.00 69.94 204 VAL A N 1
ATOM 1523 C CA . VAL A 1 204 ? 17.574 8.396 -29.493 1.00 69.94 204 VAL A CA 1
ATOM 1524 C C . VAL A 1 204 ? 17.114 7.368 -30.528 1.00 69.94 204 VAL A C 1
ATOM 1526 O O . VAL A 1 204 ? 17.924 6.884 -31.315 1.00 69.94 204 VAL A O 1
ATOM 1529 N N . THR A 1 205 ? 15.811 7.081 -30.582 1.00 67.81 205 THR A N 1
ATOM 1530 C CA . THR A 1 205 ? 15.236 6.136 -31.553 1.00 67.81 205 THR A CA 1
ATOM 1531 C C . THR A 1 205 ? 15.329 6.677 -32.980 1.00 67.81 205 THR A C 1
ATOM 1533 O O . THR A 1 205 ? 15.696 5.945 -33.895 1.00 67.81 205 THR A O 1
ATOM 1536 N N . VAL A 1 206 ? 15.050 7.972 -33.173 1.00 72.88 206 VAL A N 1
ATOM 1537 C CA . VAL A 1 206 ? 15.187 8.636 -34.476 1.00 72.88 206 VAL A CA 1
ATOM 1538 C C . VAL A 1 206 ? 16.647 8.625 -34.927 1.00 72.88 206 VAL A C 1
ATOM 1540 O O . VAL A 1 206 ? 16.918 8.179 -36.036 1.00 72.88 206 VAL A O 1
ATOM 1543 N N . ALA A 1 207 ? 17.587 9.035 -34.070 1.00 68.56 207 ALA A N 1
ATOM 1544 C CA . ALA A 1 207 ? 19.015 9.081 -34.383 1.00 68.56 207 ALA A CA 1
ATOM 1545 C C . ALA A 1 207 ? 19.596 7.699 -34.729 1.00 68.56 207 ALA A C 1
ATOM 1547 O O . ALA A 1 207 ? 20.407 7.588 -35.645 1.00 68.56 207 ALA A O 1
ATOM 1548 N N . ALA A 1 208 ? 19.153 6.641 -34.045 1.00 64.62 208 ALA A N 1
ATOM 1549 C CA . ALA A 1 208 ? 19.540 5.272 -34.376 1.00 64.62 208 ALA A CA 1
ATOM 1550 C C . ALA A 1 208 ? 18.990 4.830 -35.745 1.00 64.62 208 ALA A C 1
ATOM 1552 O O . ALA A 1 208 ? 19.707 4.189 -36.511 1.00 64.62 208 ALA A O 1
ATOM 1553 N N . GLY A 1 209 ? 17.752 5.212 -36.078 1.00 62.31 209 GLY A N 1
ATOM 1554 C CA . GLY A 1 209 ? 17.116 4.893 -37.360 1.00 62.31 209 GLY A CA 1
ATOM 1555 C C . GLY A 1 209 ? 17.752 5.594 -38.566 1.00 62.31 209 GLY A C 1
ATOM 1556 O O . GLY A 1 209 ? 17.950 4.956 -39.592 1.00 62.31 209 GLY A O 1
ATOM 1557 N N . VAL A 1 210 ? 18.131 6.875 -38.452 1.00 69.25 210 VAL A N 1
ATOM 1558 C CA . VAL A 1 210 ? 18.852 7.577 -39.542 1.00 69.25 210 VAL A CA 1
ATOM 1559 C C . VAL A 1 210 ? 20.305 7.131 -39.702 1.00 69.25 210 VAL A C 1
ATOM 1561 O O . VAL A 1 210 ? 20.863 7.307 -40.775 1.00 69.25 210 VAL A O 1
ATOM 1564 N N . ALA A 1 211 ? 20.931 6.561 -38.672 1.00 56.75 211 ALA A N 1
ATOM 1565 C CA . ALA A 1 211 ? 22.297 6.041 -38.773 1.00 56.75 211 ALA A CA 1
ATOM 1566 C C . ALA A 1 211 ? 22.381 4.651 -39.435 1.00 56.75 211 ALA A C 1
ATOM 1568 O O . ALA A 1 211 ? 23.480 4.174 -39.707 1.00 56.75 211 ALA A O 1
ATOM 1569 N N . SER A 1 212 ? 21.240 3.989 -39.651 1.00 53.50 212 SER A N 1
ATOM 1570 C CA . SER A 1 212 ? 21.159 2.604 -40.130 1.00 53.50 212 SER A CA 1
ATOM 1571 C C . SER A 1 212 ? 20.418 2.422 -41.464 1.00 53.50 212 SER A C 1
ATOM 1573 O O . SER A 1 212 ? 20.324 1.289 -41.940 1.00 53.50 212 SER A O 1
ATOM 1575 N N . GLY A 1 213 ? 19.929 3.507 -42.076 1.00 46.91 213 GLY A N 1
ATOM 1576 C CA . GLY A 1 213 ? 19.378 3.544 -43.439 1.00 46.91 213 GLY A CA 1
ATOM 1577 C C . GLY A 1 213 ? 20.259 4.355 -44.375 1.00 46.91 213 GLY A C 1
ATOM 1578 O O . GLY A 1 213 ? 20.316 3.985 -45.567 1.00 46.91 213 GLY A O 1
#

Secondary structure (DSSP, 8-state):
-----------------------------PPP----PPPPPPPTHHHHHHHHHHHHHHTHHHHHH-SSHHHHHHHHHHTT--HHHHHHTT-SSHHHHHHHHHHHSPP-PPPPPSPPPTT---HHHHHHHHHHHHHHHHHHHHHGGG--SHHHHHHHHHHHHHHHHHHHHHHHHHHHHHHTT-HHHHHHHHHHHHHHHHHHHHHHHHHHHHT--

pLDDT: mean 76.8, std 17.35, range [36.19, 98.0]